Protein AF-A0A7X8Q1S4-F1 (afdb_monomer_lite)

Structure (mmCIF, N/CA/C/O backbone):
data_AF-A0A7X8Q1S4-F1
#
_entry.id   AF-A0A7X8Q1S4-F1
#
loop_
_atom_site.group_PDB
_atom_site.id
_atom_site.type_symbol
_atom_site.label_atom_id
_atom_site.label_alt_id
_atom_site.label_comp_id
_atom_site.label_asym_id
_atom_site.label_entity_id
_atom_site.label_seq_id
_atom_site.pdbx_PDB_ins_code
_atom_site.Cartn_x
_atom_site.Cartn_y
_atom_site.Cartn_z
_atom_site.occupancy
_atom_site.B_iso_or_equiv
_atom_site.auth_seq_id
_atom_site.auth_comp_id
_atom_site.auth_asym_id
_atom_site.auth_atom_id
_atom_site.pdbx_PDB_model_num
ATOM 1 N N . MET A 1 1 ? -31.955 2.922 53.433 1.00 61.03 1 MET A N 1
ATOM 2 C CA . MET A 1 1 ? -30.597 2.999 52.849 1.00 61.03 1 MET A CA 1
ATOM 3 C C . MET A 1 1 ? -30.046 4.385 53.141 1.00 61.03 1 MET A C 1
ATOM 5 O O . MET A 1 1 ? -30.740 5.353 52.851 1.00 61.03 1 MET A O 1
ATOM 9 N N . THR A 1 2 ? -28.879 4.502 53.774 1.00 83.25 2 THR A N 1
ATOM 10 C CA . THR A 1 2 ? -28.276 5.821 54.051 1.00 83.25 2 THR A CA 1
ATOM 11 C C . THR A 1 2 ? -27.731 6.430 52.754 1.00 83.25 2 THR A C 1
ATOM 13 O O . THR A 1 2 ? -27.370 5.697 51.834 1.00 83.25 2 THR A O 1
ATOM 16 N N . ILE A 1 3 ? -27.653 7.762 52.657 1.00 76.81 3 ILE A N 1
ATOM 17 C CA . ILE A 1 3 ? -27.146 8.483 51.466 1.00 76.81 3 ILE A CA 1
ATOM 18 C C . ILE A 1 3 ? -25.782 7.932 51.005 1.00 76.81 3 ILE A C 1
ATOM 20 O O . ILE A 1 3 ? -25.553 7.736 49.814 1.00 76.81 3 ILE A O 1
ATOM 24 N N . ARG A 1 4 ? -24.910 7.557 51.953 1.00 79.31 4 ARG A N 1
ATOM 25 C CA . ARG A 1 4 ? -23.602 6.937 51.673 1.00 79.31 4 ARG A CA 1
ATOM 26 C C . ARG A 1 4 ? -23.704 5.603 50.926 1.00 79.31 4 ARG A C 1
ATOM 28 O O . ARG A 1 4 ? -22.883 5.347 50.056 1.00 79.31 4 ARG A O 1
ATOM 35 N N . GLN A 1 5 ? -24.690 4.760 51.238 1.00 77.12 5 GLN A N 1
ATOM 36 C CA . GLN A 1 5 ? -24.873 3.460 50.579 1.00 77.12 5 GLN A CA 1
ATOM 37 C C . GLN A 1 5 ? -25.365 3.613 49.133 1.00 77.12 5 GLN A C 1
ATOM 39 O O . GLN A 1 5 ? -24.918 2.872 48.261 1.00 77.12 5 GLN A O 1
ATOM 44 N N . LYS A 1 6 ? -26.239 4.596 48.869 1.00 76.06 6 LYS A N 1
ATOM 45 C CA . LYS A 1 6 ? -26.671 4.934 47.503 1.00 76.06 6 LYS A CA 1
ATOM 46 C C . LYS A 1 6 ? -25.503 5.466 46.668 1.00 76.06 6 LYS A C 1
ATOM 48 O O . LYS A 1 6 ? -25.291 5.002 45.553 1.00 76.06 6 LYS A O 1
ATOM 53 N N . LEU A 1 7 ? -24.707 6.372 47.243 1.00 77.81 7 LEU A N 1
ATOM 54 C CA . LEU A 1 7 ? -23.536 6.950 46.582 1.00 77.81 7 LEU A CA 1
ATOM 55 C C . LEU A 1 7 ? -22.459 5.896 46.281 1.00 77.81 7 LEU A C 1
ATOM 57 O O . LEU A 1 7 ? -21.913 5.873 45.183 1.00 77.81 7 LEU A O 1
ATOM 61 N N . ALA A 1 8 ? -22.182 5.001 47.233 1.00 81.19 8 ALA A N 1
ATOM 62 C CA . ALA A 1 8 ? -21.222 3.917 47.043 1.00 81.19 8 ALA A CA 1
ATOM 63 C C . ALA A 1 8 ? -21.660 2.960 45.924 1.00 81.19 8 ALA A C 1
ATOM 65 O O . ALA A 1 8 ? -20.868 2.680 45.031 1.00 81.19 8 ALA A O 1
ATOM 66 N N . GLY A 1 9 ? -22.925 2.521 45.920 1.00 81.19 9 GLY A N 1
ATOM 67 C CA . GLY A 1 9 ? -23.451 1.659 44.856 1.00 81.19 9 GLY A CA 1
ATOM 68 C C . GLY A 1 9 ? -23.408 2.326 43.478 1.00 81.19 9 GLY A C 1
ATOM 69 O O . GLY A 1 9 ? -23.035 1.690 42.495 1.00 81.19 9 GLY A O 1
ATOM 70 N N . PHE A 1 10 ? -23.714 3.623 43.420 1.00 79.31 10 PHE A N 1
ATOM 71 C CA . PHE A 1 10 ? -23.633 4.410 42.195 1.00 79.31 10 PHE A CA 1
ATOM 72 C C . PHE A 1 10 ? -22.194 4.514 41.655 1.00 79.31 10 PHE A C 1
ATOM 74 O O . PHE A 1 10 ? -21.951 4.232 40.483 1.00 79.31 10 PHE A O 1
ATOM 81 N N . LEU A 1 11 ? -21.220 4.843 42.510 1.00 80.62 11 LEU A N 1
ATOM 82 C CA . LEU A 1 11 ? -19.805 4.904 42.124 1.00 80.62 11 LEU A CA 1
ATOM 83 C C . LEU A 1 11 ? -19.271 3.540 41.671 1.00 80.62 11 LEU A C 1
ATOM 85 O O . LEU A 1 11 ? -18.566 3.462 40.666 1.00 80.62 11 LEU A O 1
ATOM 89 N N . SER A 1 12 ? -19.638 2.459 42.364 1.00 83.12 12 SER A N 1
ATOM 90 C CA . SER A 1 12 ? -19.272 1.100 41.958 1.00 83.12 12 SER A CA 1
ATOM 91 C C . SER A 1 12 ? -19.826 0.741 40.577 1.00 83.12 12 SER A C 1
ATOM 93 O O . SER A 1 12 ? -19.112 0.130 39.785 1.00 83.12 12 SER A O 1
ATOM 95 N N . LEU A 1 13 ? -21.056 1.161 40.257 1.00 82.88 13 LEU A N 1
ATOM 96 C CA . LEU A 1 13 ? -21.659 0.944 38.940 1.00 82.88 13 LEU A CA 1
ATOM 97 C C . LEU A 1 13 ? -20.911 1.708 37.836 1.00 82.88 13 LEU A C 1
ATOM 99 O O . LEU A 1 13 ? -20.615 1.136 36.789 1.00 82.88 13 LEU A O 1
ATOM 103 N N . VAL A 1 14 ? -20.554 2.973 38.079 1.00 81.44 14 VAL A N 1
ATOM 104 C CA . VAL A 1 14 ? -19.782 3.790 37.126 1.00 81.44 14 VAL A CA 1
ATOM 105 C C . VAL A 1 14 ? -18.402 3.185 36.859 1.00 81.44 14 VAL A C 1
ATOM 107 O O . VAL A 1 14 ? -17.978 3.107 35.704 1.00 81.44 14 VAL A O 1
ATOM 110 N N . ILE A 1 15 ? -17.708 2.729 37.906 1.00 85.25 15 ILE A N 1
ATOM 111 C CA . ILE A 1 15 ? -16.403 2.066 37.775 1.00 85.25 15 ILE A CA 1
ATOM 112 C C . ILE A 1 15 ? -16.544 0.774 36.967 1.00 85.25 15 ILE A C 1
ATOM 114 O O . ILE A 1 15 ? -15.762 0.549 36.046 1.00 85.25 15 ILE A O 1
ATOM 118 N N . LEU A 1 16 ? -17.559 -0.045 37.263 1.00 86.00 16 L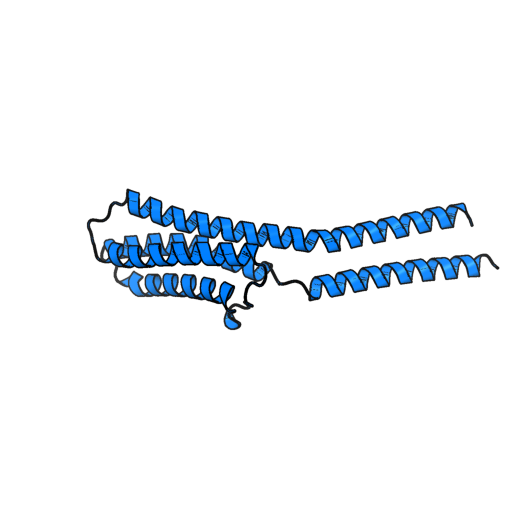EU A N 1
ATOM 119 C CA . LEU A 1 16 ? -17.801 -1.302 36.558 1.00 86.00 16 LEU A CA 1
ATOM 120 C C . LEU A 1 16 ? -18.036 -1.077 35.057 1.00 86.00 16 LEU A C 1
ATOM 122 O O . LEU A 1 16 ? -17.442 -1.773 34.239 1.00 86.00 16 LEU A O 1
ATOM 126 N N . ILE A 1 17 ? -18.847 -0.080 34.688 1.00 82.50 17 ILE A N 1
ATOM 127 C CA . ILE A 1 17 ? -19.123 0.257 33.282 1.00 82.50 17 ILE A CA 1
ATOM 128 C C . ILE A 1 17 ? -17.846 0.701 32.561 1.00 82.50 17 ILE A C 1
ATOM 130 O O . ILE A 1 17 ? -17.556 0.199 31.477 1.00 82.50 17 ILE A O 1
ATOM 134 N N . ASN A 1 18 ? -17.055 1.596 33.164 1.00 81.25 18 ASN A N 1
ATOM 135 C CA . ASN A 1 18 ? -15.788 2.033 32.569 1.00 81.25 18 ASN A CA 1
ATOM 136 C C . ASN A 1 18 ? -14.806 0.868 32.396 1.00 81.25 18 ASN A C 1
ATOM 138 O O . ASN A 1 18 ? -14.097 0.810 31.395 1.00 81.25 18 ASN A O 1
ATOM 142 N N . LEU A 1 19 ? -14.792 -0.082 33.334 1.00 87.75 19 LEU A N 1
ATOM 143 C CA . LEU A 1 19 ? -13.939 -1.264 33.262 1.00 87.75 19 LEU A CA 1
ATOM 144 C C . LEU A 1 19 ? -14.375 -2.196 32.121 1.00 87.75 19 LEU A C 1
ATOM 146 O O . LEU A 1 19 ? -13.531 -2.640 31.349 1.00 87.75 19 LEU A O 1
ATOM 150 N N . VAL A 1 20 ? -15.680 -2.426 31.945 1.00 86.06 20 VAL A N 1
ATOM 151 C CA . VAL A 1 20 ? -16.220 -3.223 30.826 1.00 86.06 20 VAL A CA 1
ATOM 152 C C . VAL A 1 20 ? -15.919 -2.573 29.473 1.00 86.06 20 VAL A C 1
ATOM 154 O O . VAL A 1 20 ? -15.459 -3.258 28.556 1.00 86.06 20 VAL A O 1
ATOM 157 N N . VAL A 1 21 ? -16.131 -1.259 29.341 1.00 82.75 21 VAL A N 1
ATOM 158 C CA . VAL A 1 21 ? -15.808 -0.515 28.110 1.00 82.75 21 VAL A CA 1
ATOM 159 C C . VAL A 1 21 ? -14.304 -0.567 27.839 1.00 82.75 21 VAL A C 1
ATOM 161 O O . VAL A 1 21 ? -13.899 -0.902 26.730 1.00 82.75 21 VAL A O 1
ATOM 164 N N . GLY A 1 22 ? -13.475 -0.320 28.857 1.00 82.31 22 GLY A N 1
ATOM 165 C CA . GLY A 1 22 ? -12.018 -0.361 28.743 1.00 82.31 22 GLY A CA 1
ATOM 166 C C . GLY A 1 22 ? -11.495 -1.732 28.314 1.00 82.31 22 GLY A C 1
ATOM 167 O O . GLY A 1 22 ? -10.673 -1.809 27.406 1.00 82.31 22 GLY A O 1
ATOM 168 N N . VAL A 1 23 ? -12.016 -2.817 28.899 1.00 85.75 23 VAL A N 1
ATOM 169 C CA . VAL A 1 23 ? -11.672 -4.189 28.491 1.00 85.75 23 VAL A CA 1
ATOM 170 C C . VAL A 1 23 ? -12.107 -4.456 27.052 1.00 85.75 23 VAL A C 1
ATOM 172 O O . VAL A 1 23 ? -11.318 -4.999 26.289 1.00 85.75 23 VAL A O 1
ATOM 175 N N . SER A 1 24 ? -13.311 -4.036 26.656 1.00 78.81 24 SER A N 1
ATOM 176 C CA . SER A 1 24 ? -13.824 -4.237 25.290 1.00 78.81 24 SER A CA 1
ATOM 177 C C . SER A 1 24 ? -12.993 -3.493 24.239 1.00 78.81 24 SER A C 1
ATOM 179 O O . SER A 1 24 ? -12.715 -4.024 23.169 1.00 78.81 24 SER A O 1
ATOM 181 N N . VAL A 1 25 ? -12.558 -2.268 24.545 1.00 79.00 25 VAL A N 1
ATOM 182 C CA . VAL A 1 25 ? -11.666 -1.487 23.674 1.00 79.00 25 VAL A CA 1
ATOM 183 C C . VAL A 1 25 ? -10.271 -2.108 23.632 1.00 79.00 25 VAL A C 1
ATOM 185 O O . VAL A 1 25 ? -9.694 -2.236 22.556 1.00 79.00 25 VAL A O 1
ATOM 188 N N . TYR A 1 26 ? -9.738 -2.539 24.778 1.00 81.31 26 TYR A N 1
ATOM 189 C CA . TYR A 1 26 ? -8.432 -3.191 24.854 1.00 81.31 26 TYR A CA 1
ATOM 190 C C . TYR A 1 26 ? -8.395 -4.488 24.042 1.00 81.31 26 TYR A C 1
ATOM 192 O O . TYR A 1 26 ? -7.460 -4.701 23.273 1.00 81.31 26 TYR A O 1
ATOM 200 N N . THR A 1 27 ? -9.404 -5.351 24.171 1.00 74.81 27 THR A N 1
ATOM 201 C CA . THR A 1 27 ? -9.473 -6.585 23.380 1.00 74.81 27 THR A CA 1
ATOM 202 C C . THR A 1 27 ? -9.642 -6.280 21.898 1.00 74.81 27 THR A C 1
ATOM 204 O O . THR A 1 27 ? -8.992 -6.923 21.081 1.00 74.81 27 THR A O 1
ATOM 207 N N . TYR A 1 28 ? -10.431 -5.266 21.538 1.00 74.44 28 TYR A N 1
ATOM 208 C CA . TYR A 1 28 ? -10.606 -4.858 20.146 1.00 74.44 28 TYR A CA 1
ATOM 209 C C . TYR A 1 28 ? -9.303 -4.350 19.512 1.00 74.44 28 TYR A C 1
ATOM 211 O O . TYR A 1 28 ? -8.935 -4.793 18.431 1.00 74.44 28 TYR A O 1
ATOM 219 N N . ILE A 1 29 ? -8.563 -3.469 20.191 1.00 70.88 29 ILE A N 1
ATOM 220 C CA . ILE A 1 29 ? -7.283 -2.949 19.680 1.00 70.88 29 ILE A CA 1
ATOM 221 C C . ILE A 1 29 ? -6.255 -4.077 19.526 1.00 70.88 29 ILE A C 1
ATOM 223 O O . ILE A 1 29 ? -5.555 -4.126 18.523 1.00 70.88 29 ILE A O 1
ATOM 227 N N . ASN A 1 30 ? -6.185 -5.010 20.481 1.00 70.31 30 ASN A N 1
ATOM 228 C CA . ASN A 1 30 ? -5.212 -6.109 20.436 1.00 70.31 30 ASN A CA 1
ATOM 229 C C . ASN A 1 30 ? -5.585 -7.252 19.478 1.00 70.31 30 ASN A C 1
ATOM 231 O O . ASN A 1 30 ? -4.773 -8.151 19.270 1.00 70.31 30 ASN A O 1
ATOM 235 N N . THR A 1 31 ? -6.800 -7.259 18.929 1.00 65.88 31 THR A N 1
ATOM 236 C CA . THR A 1 31 ? -7.251 -8.277 17.964 1.00 65.88 31 THR A CA 1
ATOM 237 C C . THR A 1 31 ? -7.278 -7.769 16.526 1.00 65.88 31 THR A C 1
ATOM 239 O O . THR A 1 31 ? -7.440 -8.574 15.613 1.00 65.88 31 THR A O 1
ATOM 242 N N . GLN A 1 32 ? -7.091 -6.466 16.307 1.00 66.94 32 GLN A N 1
ATOM 243 C CA . GLN A 1 32 ? -7.019 -5.882 14.972 1.00 66.94 32 GLN A CA 1
ATOM 244 C C . GLN A 1 32 ? -5.652 -6.111 14.324 1.00 66.94 32 GLN A C 1
ATOM 246 O O . GLN A 1 32 ? -4.616 -6.121 14.991 1.00 66.94 32 GLN A O 1
ATOM 251 N N . GLU A 1 33 ? -5.655 -6.268 13.000 1.00 67.69 33 GLU A N 1
ATOM 252 C CA . GLU A 1 33 ? -4.428 -6.234 12.209 1.00 67.69 33 GLU A CA 1
ATOM 253 C C . GLU A 1 33 ? -3.767 -4.858 12.340 1.00 67.69 33 GLU A C 1
ATOM 255 O O . GLU A 1 33 ? -4.440 -3.824 12.298 1.00 67.69 33 GLU A O 1
ATOM 260 N N . ASP A 1 34 ? -2.440 -4.833 12.483 1.00 76.00 34 ASP A N 1
ATOM 261 C CA . ASP A 1 34 ? -1.674 -3.589 12.437 1.00 76.00 34 ASP A CA 1
ATOM 262 C C . ASP A 1 34 ? -1.650 -3.048 11.002 1.00 76.00 34 ASP A C 1
ATOM 264 O O . ASP A 1 34 ? -0.682 -3.224 10.259 1.00 76.00 34 ASP A O 1
ATOM 268 N N . TYR A 1 35 ? -2.733 -2.372 10.611 1.00 88.75 35 TYR A N 1
ATOM 269 C CA . TYR A 1 35 ? -2.856 -1.709 9.316 1.00 88.75 35 TYR A CA 1
ATOM 270 C C . TYR A 1 35 ? -1.743 -0.691 9.063 1.00 88.75 35 TYR A C 1
ATOM 272 O O . TYR A 1 35 ? -1.481 -0.390 7.903 1.00 88.75 35 TYR A O 1
ATOM 280 N N . GLY A 1 36 ? -1.060 -0.181 10.095 1.00 91.88 36 GLY A N 1
ATOM 281 C CA . GLY A 1 36 ? 0.047 0.760 9.924 1.00 91.88 36 GLY A CA 1
ATOM 282 C C . GLY A 1 36 ? 1.168 0.170 9.069 1.00 91.88 36 GLY A C 1
ATOM 283 O O . GLY A 1 36 ? 1.647 0.818 8.134 1.00 91.88 36 GLY A O 1
ATOM 284 N N . THR A 1 37 ? 1.523 -1.091 9.329 1.00 94.31 37 THR A N 1
ATOM 285 C CA . THR A 1 37 ? 2.507 -1.827 8.525 1.00 94.31 37 THR A CA 1
ATOM 286 C C . THR A 1 37 ? 2.019 -1.997 7.084 1.00 94.31 37 THR A C 1
ATOM 288 O O . THR A 1 37 ? 2.733 -1.629 6.152 1.00 94.31 37 THR A O 1
ATOM 291 N N . TYR A 1 38 ? 0.782 -2.455 6.876 1.00 95.31 38 TYR A N 1
ATOM 292 C CA . TYR A 1 38 ? 0.228 -2.663 5.531 1.00 95.31 38 TYR A CA 1
ATOM 293 C C . TYR A 1 38 ? 0.127 -1.368 4.715 1.00 95.31 38 TYR A C 1
ATOM 295 O O . TYR A 1 38 ? 0.559 -1.348 3.566 1.00 95.31 38 TYR A O 1
ATOM 303 N N . ILE A 1 39 ? -0.360 -0.273 5.311 1.00 96.62 39 ILE A N 1
ATOM 304 C CA . ILE A 1 39 ? -0.455 1.051 4.673 1.00 96.62 39 ILE A CA 1
ATOM 305 C C . ILE A 1 39 ? 0.932 1.540 4.251 1.00 96.62 39 ILE A C 1
ATOM 307 O O . ILE A 1 39 ? 1.109 2.002 3.126 1.00 96.62 39 ILE A O 1
ATOM 311 N N . ASN A 1 40 ? 1.938 1.412 5.121 1.00 97.19 40 ASN A N 1
ATOM 312 C CA . ASN A 1 40 ? 3.302 1.828 4.798 1.00 97.19 40 ASN A CA 1
ATOM 313 C C . ASN A 1 40 ? 3.890 1.000 3.642 1.00 97.19 40 ASN A C 1
ATOM 315 O O . ASN A 1 40 ? 4.464 1.547 2.699 1.00 97.19 40 ASN A O 1
ATOM 319 N N . LEU A 1 41 ? 3.722 -0.324 3.686 1.00 97.81 41 LEU A N 1
ATOM 320 C CA . LEU A 1 41 ? 4.237 -1.233 2.661 1.00 97.81 41 LEU A CA 1
ATOM 321 C C . LEU A 1 41 ? 3.512 -1.072 1.316 1.00 97.81 41 LEU A C 1
ATOM 323 O O . LEU A 1 41 ? 4.172 -1.117 0.276 1.00 97.81 41 LEU A O 1
ATOM 327 N N . ALA A 1 42 ? 2.199 -0.826 1.328 1.00 97.06 42 ALA A N 1
ATOM 328 C CA . ALA A 1 42 ? 1.404 -0.511 0.142 1.00 97.06 42 ALA A CA 1
ATOM 329 C C . ALA A 1 42 ? 1.805 0.857 -0.428 1.00 97.06 42 ALA A C 1
ATOM 331 O O . ALA A 1 42 ? 2.132 0.976 -1.608 1.00 97.06 42 ALA A O 1
ATOM 332 N N . GLY A 1 43 ? 1.933 1.867 0.437 1.00 97.38 43 GLY A N 1
ATOM 333 C CA . GLY A 1 43 ? 2.402 3.198 0.067 1.00 97.38 43 GLY A CA 1
ATOM 334 C C . GLY A 1 43 ? 3.793 3.177 -0.567 1.00 97.38 43 GLY A C 1
ATOM 335 O O . GLY A 1 43 ? 4.039 3.904 -1.533 1.00 97.38 43 GLY A O 1
ATOM 336 N N . ARG A 1 44 ? 4.681 2.299 -0.085 1.00 98.19 44 ARG A N 1
ATOM 337 C CA . ARG A 1 44 ? 6.011 2.065 -0.661 1.00 98.19 44 ARG A CA 1
ATOM 338 C C . ARG A 1 44 ? 5.944 1.518 -2.087 1.00 98.19 44 ARG A C 1
ATOM 340 O O . ARG A 1 44 ? 6.816 1.874 -2.877 1.00 98.19 44 ARG A O 1
ATOM 347 N N . GLN A 1 45 ? 4.928 0.731 -2.450 1.00 98.50 45 GLN A N 1
ATOM 348 C CA . GLN A 1 45 ? 4.783 0.204 -3.816 1.00 98.50 45 GLN A CA 1
ATOM 349 C C . GLN A 1 45 ? 4.687 1.334 -4.847 1.00 98.50 45 GLN A C 1
ATOM 351 O O . GLN A 1 45 ? 5.370 1.285 -5.868 1.00 98.50 45 GLN A O 1
ATOM 356 N N . ARG A 1 46 ? 3.982 2.433 -4.535 1.00 97.50 46 ARG A N 1
ATOM 357 C CA . ARG A 1 46 ? 3.958 3.631 -5.398 1.00 97.50 46 ARG A CA 1
ATOM 358 C C . ARG A 1 46 ? 5.360 4.164 -5.673 1.00 97.50 46 ARG A C 1
ATOM 360 O O . ARG A 1 46 ? 5.726 4.385 -6.824 1.00 97.50 46 ARG A O 1
ATOM 367 N N . ALA A 1 47 ? 6.159 4.348 -4.623 1.00 98.00 47 ALA A N 1
ATOM 368 C CA . ALA A 1 47 ? 7.520 4.859 -4.755 1.00 98.00 47 ALA A CA 1
ATOM 369 C C . ALA A 1 47 ? 8.424 3.882 -5.525 1.00 98.00 47 ALA A C 1
ATOM 371 O O . ALA A 1 47 ? 9.205 4.310 -6.375 1.00 98.00 47 ALA A O 1
ATOM 372 N N . LEU A 1 48 ? 8.292 2.578 -5.265 1.00 98.56 48 LEU A N 1
ATOM 373 C CA . LEU A 1 48 ? 9.023 1.534 -5.982 1.00 98.56 48 LEU A CA 1
ATOM 374 C C . LEU A 1 48 ? 8.644 1.505 -7.470 1.00 98.56 48 LEU A C 1
ATOM 376 O O . LEU A 1 48 ? 9.546 1.423 -8.295 1.00 98.56 48 LEU A O 1
ATOM 380 N N . SER A 1 49 ? 7.366 1.669 -7.833 1.00 97.94 49 SER A N 1
ATOM 381 C CA . SER A 1 49 ? 6.923 1.720 -9.239 1.00 97.94 49 SER A CA 1
ATOM 382 C C . SER A 1 49 ? 7.641 2.811 -10.039 1.00 97.94 49 SER A C 1
ATOM 384 O O . SER A 1 49 ? 8.204 2.553 -11.104 1.00 97.94 49 SER A O 1
ATOM 386 N N . GLN A 1 50 ? 7.720 4.015 -9.466 1.00 98.25 50 GLN A N 1
ATOM 387 C CA . GLN A 1 50 ? 8.383 5.160 -10.086 1.00 98.25 50 GLN A CA 1
ATOM 388 C C . GLN A 1 50 ? 9.902 5.000 -10.093 1.00 98.25 50 GLN A C 1
ATOM 390 O O . GLN A 1 50 ? 10.570 5.381 -11.055 1.00 98.25 50 GLN A O 1
ATOM 395 N N . ARG A 1 51 ? 10.461 4.400 -9.036 1.00 98.38 51 ARG A N 1
ATOM 396 C CA . ARG A 1 51 ? 11.883 4.066 -8.981 1.00 98.38 51 ARG A CA 1
ATOM 397 C C . ARG A 1 51 ? 12.260 3.072 -10.082 1.00 98.38 51 ARG A C 1
ATOM 399 O O . ARG A 1 51 ? 13.216 3.351 -10.797 1.00 98.38 51 ARG A O 1
ATOM 406 N N . MET A 1 52 ? 11.484 2.005 -10.286 1.00 97.62 52 MET A N 1
ATOM 407 C CA . MET A 1 52 ? 11.700 1.044 -11.378 1.00 97.62 52 MET A CA 1
ATOM 408 C C . MET A 1 52 ? 11.624 1.718 -12.744 1.00 97.62 52 MET A C 1
ATOM 410 O O . MET A 1 52 ? 12.480 1.475 -13.589 1.00 97.62 52 MET A O 1
ATOM 414 N N . ALA A 1 53 ? 10.642 2.602 -12.951 1.00 96.50 53 ALA A N 1
ATOM 415 C CA . ALA A 1 53 ? 10.511 3.344 -14.200 1.00 96.50 53 ALA A CA 1
ATOM 416 C C . ALA A 1 53 ? 11.757 4.204 -14.483 1.00 96.50 53 ALA A C 1
ATOM 418 O O . ALA A 1 53 ? 12.314 4.172 -15.580 1.00 96.50 53 ALA A O 1
ATOM 419 N N . LYS A 1 54 ? 12.247 4.929 -13.470 1.00 96.69 54 LYS A N 1
ATOM 420 C CA . LYS A 1 54 ? 13.482 5.716 -13.567 1.00 96.69 54 LYS A CA 1
ATOM 421 C C . LYS A 1 54 ? 14.698 4.832 -13.856 1.00 96.69 54 LYS A C 1
ATOM 423 O O . LYS A 1 54 ? 15.478 5.148 -14.748 1.00 96.69 54 LYS A O 1
ATOM 428 N N . GLU A 1 55 ? 14.874 3.753 -13.102 1.00 96.94 55 GLU A N 1
ATOM 429 C CA . GLU A 1 55 ? 16.014 2.841 -13.235 1.00 96.94 55 GLU A CA 1
ATOM 430 C C . GLU A 1 55 ? 16.033 2.164 -14.615 1.00 96.94 55 GLU A C 1
ATOM 432 O O . GLU A 1 55 ? 17.081 2.117 -15.257 1.00 96.94 55 GLU A O 1
ATOM 437 N N . ALA A 1 56 ? 14.872 1.756 -15.134 1.00 95.31 56 ALA A N 1
ATOM 438 C CA . ALA A 1 56 ? 14.744 1.228 -16.490 1.00 95.31 56 ALA A CA 1
ATOM 439 C C . ALA A 1 56 ? 15.162 2.250 -17.559 1.00 95.31 56 ALA A C 1
ATOM 441 O O . ALA A 1 56 ? 15.870 1.902 -18.504 1.00 95.31 56 ALA A O 1
ATOM 442 N N . LEU A 1 57 ? 14.774 3.522 -17.410 1.00 93.44 57 LEU A N 1
ATOM 443 C CA . LEU A 1 57 ? 15.192 4.585 -18.329 1.00 93.44 57 LEU A CA 1
ATOM 444 C C . LEU A 1 57 ? 16.708 4.828 -18.298 1.00 93.44 57 LEU A C 1
ATOM 446 O O . LEU A 1 57 ? 17.298 5.025 -19.359 1.00 93.44 57 LEU A O 1
ATOM 450 N N . LEU A 1 58 ? 17.345 4.780 -17.124 1.00 93.75 58 LEU A N 1
ATOM 451 C CA . LEU A 1 58 ? 18.804 4.921 -17.000 1.00 93.75 58 LEU A CA 1
ATOM 452 C C . LEU A 1 58 ? 19.543 3.756 -17.671 1.00 93.75 58 LEU A C 1
ATOM 454 O O . LEU A 1 58 ? 20.505 3.967 -18.414 1.00 93.75 58 LEU A O 1
ATOM 458 N N . LEU A 1 59 ? 19.039 2.532 -17.510 1.00 93.31 59 LEU A N 1
ATOM 459 C CA . LEU A 1 59 ? 19.613 1.356 -18.167 1.00 93.31 59 LEU A CA 1
ATOM 460 C C . LEU A 1 59 ? 19.547 1.456 -19.695 1.00 93.31 59 LEU A C 1
ATOM 462 O O . LEU A 1 59 ? 20.497 1.079 -20.380 1.00 93.31 59 LEU A O 1
ATOM 466 N N . ARG A 1 60 ? 18.490 2.068 -20.244 1.00 89.25 60 ARG A N 1
ATOM 467 C CA . ARG A 1 60 ? 18.403 2.362 -21.687 1.00 89.25 60 ARG A CA 1
ATOM 468 C C . ARG A 1 60 ? 19.457 3.361 -22.167 1.00 89.25 60 ARG A C 1
ATOM 470 O O . ARG A 1 60 ? 19.817 3.344 -23.341 1.00 89.25 60 ARG A O 1
ATOM 477 N N . THR A 1 61 ? 19.983 4.209 -21.283 1.00 86.38 61 THR A N 1
ATOM 478 C CA . THR A 1 61 ? 21.096 5.127 -21.588 1.00 86.38 61 THR A CA 1
ATOM 479 C C . THR A 1 61 ? 22.481 4.495 -21.406 1.00 86.38 61 THR A C 1
ATOM 481 O O . THR A 1 61 ? 23.480 5.206 -21.404 1.00 86.38 61 THR A O 1
ATOM 484 N N . SER A 1 62 ? 22.559 3.158 -21.326 1.00 80.75 62 SER A N 1
ATOM 485 C CA . SER A 1 62 ? 23.792 2.378 -21.104 1.00 80.75 62 SER A CA 1
ATOM 486 C C . SER A 1 62 ? 24.426 2.559 -19.717 1.00 80.75 62 SER A C 1
ATOM 488 O O . SER A 1 62 ? 25.605 2.260 -19.526 1.00 80.75 62 SER A O 1
ATOM 490 N N . GLU A 1 63 ? 23.654 3.014 -18.726 1.00 86.06 63 GLU A N 1
ATOM 491 C CA . GLU A 1 63 ? 24.107 3.151 -17.338 1.00 86.06 63 GLU A CA 1
ATOM 492 C C . GLU A 1 63 ? 23.933 1.829 -16.568 1.00 86.06 63 GLU A C 1
ATOM 494 O O . GLU A 1 63 ? 23.088 1.684 -15.685 1.00 86.06 63 GLU A O 1
ATOM 499 N N . GLU A 1 64 ? 24.737 0.825 -16.927 1.00 91.38 64 GLU A N 1
ATOM 500 C CA . GLU A 1 64 ? 24.601 -0.548 -16.408 1.00 91.38 64 GLU A CA 1
ATOM 501 C C . GLU A 1 64 ? 24.873 -0.664 -14.894 1.00 91.38 64 GLU A C 1
ATOM 503 O O . GLU A 1 64 ? 24.441 -1.620 -14.254 1.00 91.38 64 GLU A O 1
ATOM 508 N N . SER A 1 65 ? 25.506 0.342 -14.277 1.00 93.44 65 SER A N 1
ATOM 509 C CA . SER A 1 65 ? 25.677 0.432 -12.817 1.00 93.44 65 SER A CA 1
ATOM 510 C C . SER A 1 65 ? 24.351 0.425 -12.045 1.00 93.44 65 SER A C 1
ATOM 512 O O . SER A 1 65 ? 24.339 0.107 -10.858 1.00 93.44 65 SER A O 1
ATOM 514 N N . VAL A 1 66 ? 23.231 0.752 -12.700 1.00 95.19 66 VAL A N 1
ATOM 515 C CA . VAL A 1 66 ? 21.891 0.777 -12.094 1.00 95.19 66 VAL A CA 1
ATOM 516 C C . VAL A 1 66 ? 21.211 -0.604 -12.117 1.00 95.19 66 VAL A C 1
ATOM 518 O O . VAL A 1 66 ? 20.185 -0.784 -11.461 1.00 95.19 66 VAL A O 1
ATOM 521 N N . ARG A 1 67 ? 21.781 -1.608 -12.803 1.00 95.31 67 ARG A N 1
ATOM 522 C CA . ARG A 1 67 ? 21.157 -2.928 -13.031 1.00 95.31 67 ARG A CA 1
ATOM 523 C C . ARG A 1 67 ? 20.767 -3.624 -11.738 1.00 95.31 67 ARG A C 1
ATOM 525 O O . ARG A 1 67 ? 19.622 -4.028 -11.575 1.00 95.31 67 ARG A O 1
ATOM 532 N N . GLU A 1 68 ? 21.711 -3.711 -10.809 1.00 96.75 68 GLU A N 1
ATOM 533 C CA . GLU A 1 68 ? 21.487 -4.350 -9.515 1.00 96.75 68 GLU A CA 1
ATOM 534 C C . GLU A 1 68 ? 20.378 -3.635 -8.729 1.00 96.75 68 GLU A C 1
ATOM 536 O O . GLU A 1 68 ? 19.519 -4.279 -8.131 1.00 96.75 68 GLU A O 1
ATOM 541 N N . SER A 1 69 ? 20.349 -2.298 -8.767 1.00 97.00 69 SER A N 1
ATOM 542 C CA . SER A 1 69 ? 19.290 -1.514 -8.120 1.00 97.00 69 SER A CA 1
ATOM 543 C C . SER A 1 69 ? 17.926 -1.801 -8.747 1.00 97.00 69 SER A C 1
ATOM 545 O O . SER A 1 69 ? 16.968 -2.027 -8.016 1.00 97.00 69 SER A O 1
ATOM 547 N N . PHE A 1 70 ? 17.845 -1.856 -10.077 1.00 97.75 70 PHE A N 1
ATOM 548 C CA . PHE A 1 70 ? 16.622 -2.184 -10.808 1.00 97.75 70 PHE A CA 1
ATOM 549 C C . PHE A 1 70 ? 16.073 -3.564 -10.436 1.00 97.75 70 PHE A C 1
ATOM 551 O O . PHE A 1 70 ? 14.904 -3.682 -10.064 1.00 97.75 70 PHE A O 1
ATOM 558 N N . ASP A 1 71 ? 16.920 -4.593 -10.470 1.00 97.50 71 ASP A N 1
ATOM 559 C CA . ASP A 1 71 ? 16.513 -5.961 -10.143 1.00 97.50 71 ASP A CA 1
ATOM 560 C C . ASP A 1 71 ? 16.086 -6.079 -8.670 1.00 97.50 71 ASP A C 1
ATOM 562 O O . ASP A 1 71 ? 15.057 -6.687 -8.368 1.00 97.50 71 ASP A O 1
ATOM 566 N N . ASN A 1 72 ? 16.795 -5.408 -7.756 1.00 98.19 72 ASN A N 1
ATOM 567 C CA . ASN A 1 72 ? 16.422 -5.347 -6.342 1.00 98.19 72 ASN A CA 1
ATOM 568 C C . ASN A 1 72 ? 15.090 -4.615 -6.113 1.00 98.19 72 ASN A C 1
ATOM 570 O O . ASN A 1 72 ? 14.280 -5.065 -5.300 1.00 98.19 72 ASN A O 1
ATOM 574 N N . THR A 1 73 ? 14.834 -3.506 -6.814 1.00 98.44 73 THR A N 1
ATOM 575 C CA . THR A 1 73 ? 13.566 -2.767 -6.707 1.00 98.44 73 THR A CA 1
ATOM 576 C C . THR A 1 73 ? 12.395 -3.639 -7.176 1.00 98.44 73 THR A C 1
ATOM 578 O O . THR A 1 73 ? 11.387 -3.721 -6.470 1.00 98.44 73 THR A O 1
ATOM 581 N N . ARG A 1 74 ? 12.543 -4.342 -8.310 1.00 98.25 74 ARG A N 1
ATOM 582 C CA . ARG A 1 74 ? 11.541 -5.292 -8.833 1.00 98.25 74 ARG A CA 1
ATOM 583 C C . ARG A 1 74 ? 11.286 -6.443 -7.863 1.00 98.25 74 ARG A C 1
ATOM 585 O O . ARG A 1 74 ? 10.136 -6.744 -7.549 1.00 98.25 74 ARG A O 1
ATOM 592 N N . ALA A 1 75 ? 12.352 -7.052 -7.345 1.00 98.38 75 ALA A N 1
ATOM 593 C CA . ALA A 1 75 ? 12.255 -8.154 -6.395 1.00 98.38 75 ALA A CA 1
ATOM 594 C C . ALA A 1 75 ? 11.570 -7.725 -5.088 1.00 98.38 75 ALA A C 1
ATOM 596 O O . ALA A 1 75 ? 10.726 -8.450 -4.569 1.00 98.38 75 ALA A O 1
ATOM 597 N N . LEU A 1 76 ? 11.880 -6.531 -4.571 1.00 98.62 76 LEU A N 1
ATOM 598 C CA . LEU A 1 76 ? 11.241 -6.004 -3.364 1.00 98.62 76 LEU A CA 1
ATOM 599 C C . LEU A 1 76 ? 9.750 -5.709 -3.579 1.00 98.62 76 LEU A C 1
ATOM 601 O O . LEU A 1 76 ? 8.948 -5.961 -2.676 1.00 98.62 76 LEU A O 1
ATOM 605 N N . PHE A 1 77 ? 9.380 -5.188 -4.753 1.00 98.69 77 PHE A N 1
ATOM 606 C CA . PHE A 1 77 ? 7.982 -4.971 -5.124 1.00 98.69 77 PHE A CA 1
ATOM 607 C C . PHE A 1 77 ? 7.217 -6.305 -5.123 1.00 98.69 77 PHE A C 1
ATOM 609 O O . PHE A 1 77 ? 6.280 -6.478 -4.341 1.00 98.69 77 PHE A O 1
ATOM 616 N N . GLN A 1 78 ? 7.707 -7.291 -5.888 1.00 98.62 78 GLN A N 1
ATOM 617 C CA . GLN A 1 78 ? 7.140 -8.646 -5.959 1.00 98.62 78 GLN A CA 1
ATOM 618 C C . GLN A 1 78 ? 7.015 -9.294 -4.576 1.00 98.62 78 GLN A C 1
ATOM 620 O O . GLN A 1 78 ? 5.937 -9.744 -4.195 1.00 98.62 78 GLN A O 1
ATOM 625 N N . ARG A 1 79 ? 8.100 -9.295 -3.794 1.00 98.56 79 ARG A N 1
ATOM 626 C CA . ARG A 1 79 ? 8.130 -9.891 -2.453 1.00 98.56 79 ARG A CA 1
ATOM 627 C C . ARG A 1 79 ? 7.087 -9.261 -1.530 1.00 98.56 79 ARG A C 1
ATOM 629 O O . ARG A 1 79 ? 6.497 -9.949 -0.705 1.00 98.56 79 ARG A O 1
ATOM 636 N N . THR A 1 80 ? 6.857 -7.951 -1.642 1.00 98.50 80 THR A N 1
ATOM 637 C CA . THR A 1 80 ? 5.833 -7.283 -0.825 1.00 98.50 80 THR A CA 1
ATOM 638 C C . THR A 1 80 ? 4.423 -7.732 -1.225 1.00 98.50 80 THR A C 1
ATOM 640 O O . THR A 1 80 ? 3.616 -8.010 -0.341 1.00 98.50 80 THR A O 1
ATOM 643 N N . LEU A 1 81 ? 4.133 -7.852 -2.526 1.00 98.56 81 LEU A N 1
ATOM 644 C CA . LEU A 1 81 ? 2.840 -8.355 -3.008 1.00 98.56 81 LEU A CA 1
ATOM 645 C C . LEU A 1 81 ? 2.580 -9.798 -2.566 1.00 98.56 81 LEU A C 1
ATOM 647 O O . LEU A 1 81 ? 1.514 -10.102 -2.031 1.00 98.56 81 LEU A O 1
ATOM 651 N N . GLU A 1 82 ? 3.573 -10.674 -2.710 1.00 98.38 82 GLU A N 1
ATOM 652 C CA . GLU A 1 82 ? 3.495 -12.050 -2.209 1.00 98.38 82 GLU A CA 1
ATOM 653 C C . GLU A 1 82 ? 3.300 -12.082 -0.693 1.00 98.38 82 GLU A C 1
ATOM 655 O O . GLU A 1 82 ? 2.473 -12.843 -0.191 1.00 98.38 82 GLU A O 1
ATOM 660 N N . GLY A 1 83 ? 3.999 -11.207 0.035 1.00 98.06 83 GLY A N 1
ATOM 661 C CA . GLY A 1 83 ? 3.846 -11.049 1.475 1.00 98.06 83 GLY A CA 1
ATOM 662 C C . GLY A 1 83 ? 2.425 -10.654 1.882 1.00 98.06 83 GLY A C 1
ATOM 663 O O . GLY A 1 83 ? 1.919 -11.163 2.878 1.00 98.06 83 GLY A O 1
ATOM 664 N N . PHE A 1 84 ? 1.735 -9.814 1.106 1.00 97.81 84 PHE A N 1
ATOM 665 C CA . PHE 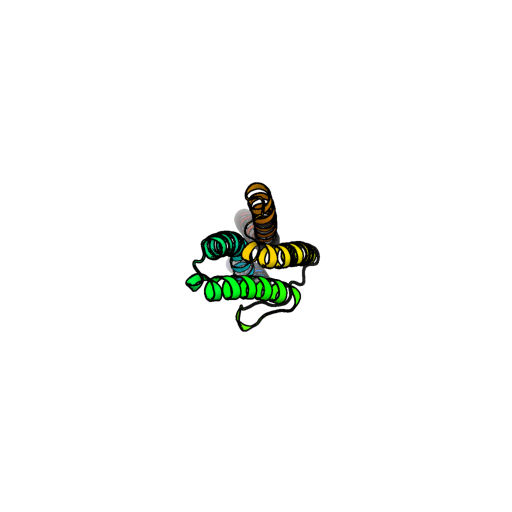A 1 84 ? 0.321 -9.521 1.352 1.00 97.81 84 PHE A CA 1
ATOM 666 C C . PHE A 1 84 ? -0.577 -10.747 1.126 1.00 97.81 84 PHE A C 1
ATOM 668 O O . PHE A 1 84 ? -1.529 -10.956 1.874 1.00 97.81 84 PHE A O 1
ATOM 675 N N . LEU A 1 85 ? -0.294 -11.585 0.124 1.00 97.56 85 LEU A N 1
ATOM 676 C CA . LEU A 1 85 ? -1.137 -12.744 -0.204 1.00 97.56 85 LEU A CA 1
ATOM 677 C C . LEU A 1 85 ? -0.876 -13.970 0.675 1.00 97.56 85 LEU A C 1
ATOM 679 O O . LEU A 1 85 ? -1.801 -14.753 0.913 1.00 97.56 85 LEU A O 1
ATOM 683 N N . HIS A 1 86 ? 0.363 -14.153 1.124 1.00 97.44 86 HIS A N 1
ATOM 684 C CA . HIS A 1 86 ? 0.845 -15.387 1.748 1.00 97.44 86 HIS A CA 1
ATOM 685 C C . HIS A 1 86 ? 1.523 -15.172 3.107 1.00 97.44 86 HIS A C 1
ATOM 687 O O . HIS A 1 86 ? 1.809 -16.146 3.802 1.00 97.44 86 HIS A O 1
ATOM 693 N N . GLY A 1 87 ? 1.712 -13.920 3.524 1.00 96.06 87 GLY A N 1
ATOM 694 C CA . GLY A 1 87 ? 2.473 -13.553 4.713 1.00 96.06 87 GLY A CA 1
ATOM 695 C C . GLY A 1 87 ? 3.974 -13.444 4.435 1.00 96.06 87 GLY A C 1
ATOM 696 O O . GLY A 1 87 ? 4.530 -14.145 3.595 1.00 96.06 87 GLY A O 1
ATOM 697 N N . ASP A 1 88 ? 4.639 -12.564 5.177 1.00 97.12 88 ASP A N 1
ATOM 698 C CA . ASP A 1 88 ? 6.094 -12.394 5.186 1.00 97.12 88 ASP A CA 1
ATOM 699 C C . ASP A 1 88 ? 6.517 -11.900 6.582 1.00 97.12 88 ASP A C 1
ATOM 701 O O . ASP A 1 88 ? 6.452 -10.697 6.862 1.00 97.12 88 ASP A O 1
ATOM 705 N N . PRO A 1 89 ? 6.938 -12.809 7.484 1.00 94.19 89 PRO A N 1
ATOM 706 C CA . PRO A 1 89 ? 7.301 -12.453 8.852 1.00 94.19 89 PRO A CA 1
ATOM 707 C C . PRO A 1 89 ? 8.442 -11.437 8.959 1.00 94.19 89 PRO A C 1
ATOM 709 O O . PRO A 1 89 ? 8.458 -10.657 9.908 1.00 94.19 89 PRO A O 1
ATOM 712 N N . GLU A 1 90 ? 9.379 -11.405 8.005 1.00 96.19 90 GLU A N 1
ATOM 713 C CA . GLU A 1 90 ? 10.480 -10.431 8.027 1.00 96.19 90 GLU A CA 1
ATOM 714 C C . GLU A 1 90 ? 9.986 -9.011 7.724 1.00 96.19 90 GLU A C 1
ATOM 716 O O . GLU A 1 90 ? 10.554 -8.038 8.216 1.00 96.19 90 GLU A O 1
ATOM 721 N N . GLN A 1 91 ? 8.909 -8.888 6.943 1.00 94.06 91 GLN A N 1
ATOM 722 C CA . GLN A 1 91 ? 8.220 -7.620 6.692 1.00 94.06 91 GLN A CA 1
ATOM 723 C C . GLN A 1 91 ? 7.096 -7.336 7.702 1.00 94.06 91 GLN A C 1
ATOM 725 O O . GLN A 1 91 ? 6.409 -6.325 7.577 1.00 94.06 91 GLN A O 1
ATOM 730 N N . GLY A 1 92 ? 6.895 -8.209 8.697 1.00 93.06 92 GLY A N 1
ATOM 731 C CA . GLY A 1 92 ? 5.796 -8.099 9.658 1.00 93.06 92 GLY A CA 1
ATOM 732 C C . GLY A 1 92 ? 4.415 -8.369 9.051 1.00 93.06 92 GLY A C 1
ATOM 733 O O . GLY A 1 92 ? 3.406 -7.963 9.622 1.00 93.06 92 GLY A O 1
ATOM 734 N N . LEU A 1 93 ? 4.359 -9.042 7.899 1.00 94.44 93 LEU A N 1
ATOM 735 C CA . LEU A 1 93 ? 3.127 -9.325 7.172 1.00 94.44 93 LEU A CA 1
ATOM 736 C C . LEU A 1 93 ? 2.539 -10.676 7.574 1.00 94.44 93 LEU A C 1
ATOM 738 O O . LEU A 1 93 ? 3.218 -11.706 7.568 1.00 94.44 93 LEU A O 1
ATOM 742 N N . LYS A 1 94 ? 1.236 -10.674 7.842 1.00 94.25 94 LYS A N 1
ATOM 743 C CA . LYS A 1 94 ? 0.393 -11.869 7.782 1.00 94.25 94 LYS A CA 1
ATOM 744 C C . LYS A 1 94 ? -0.371 -11.851 6.449 1.00 94.25 94 LYS A C 1
ATOM 746 O O . LYS A 1 94 ? -0.454 -10.797 5.818 1.00 94.25 94 LYS A O 1
ATOM 751 N N . PRO A 1 95 ? -0.903 -12.996 5.991 1.00 95.12 95 PRO A N 1
ATOM 752 C CA . PRO A 1 95 ? -1.773 -13.001 4.824 1.00 95.12 95 PRO A CA 1
ATOM 753 C C . PRO A 1 95 ? -2.970 -12.078 5.061 1.00 95.12 95 PRO A C 1
ATOM 755 O O . PRO A 1 95 ? -3.624 -12.185 6.094 1.00 95.12 95 PRO A O 1
ATOM 758 N N . VAL A 1 96 ? -3.275 -11.214 4.096 1.00 94.62 96 VAL A N 1
ATOM 759 C CA . VAL A 1 96 ? -4.474 -10.373 4.125 1.00 94.62 96 VAL A CA 1
ATOM 760 C C . VAL A 1 96 ? -5.707 -11.277 4.099 1.00 94.62 96 VAL A C 1
ATOM 762 O O . VAL A 1 96 ? -5.968 -11.964 3.106 1.00 94.62 96 VAL A O 1
ATOM 765 N N . GLU A 1 97 ? -6.468 -11.276 5.195 1.00 91.19 97 GLU A N 1
ATOM 766 C CA . GLU A 1 97 ? -7.652 -12.132 5.348 1.00 91.19 97 GLU A CA 1
ATOM 767 C C . GLU A 1 97 ? -8.912 -11.518 4.728 1.00 91.19 97 GLU A C 1
ATOM 769 O O . GLU A 1 97 ? -9.820 -12.233 4.292 1.00 91.19 97 GLU A O 1
ATOM 774 N N . ARG A 1 98 ? -8.991 -10.182 4.670 1.00 91.19 98 ARG A N 1
ATOM 775 C CA . ARG A 1 98 ? -10.178 -9.500 4.148 1.00 91.19 98 ARG A CA 1
ATOM 776 C C . ARG A 1 98 ? -10.258 -9.634 2.631 1.00 91.19 98 ARG A C 1
ATOM 778 O O . ARG A 1 98 ? -9.356 -9.208 1.913 1.00 91.19 98 ARG A O 1
ATOM 785 N N . GLN A 1 99 ? -11.351 -10.226 2.151 1.00 94.19 99 GLN A N 1
ATOM 786 C CA . GLN A 1 99 ? -11.515 -10.604 0.743 1.00 94.19 99 GLN A CA 1
ATOM 787 C C . GLN A 1 99 ? -11.481 -9.409 -0.219 1.00 94.19 99 GLN A C 1
ATOM 789 O O . GLN A 1 99 ? -10.928 -9.522 -1.306 1.00 94.19 99 GLN A O 1
ATOM 794 N N . ASP A 1 100 ? -12.036 -8.268 0.188 1.00 93.38 100 ASP A N 1
ATOM 795 C CA . ASP A 1 100 ? -12.022 -7.008 -0.564 1.00 93.38 100 ASP A CA 1
ATOM 796 C C . ASP A 1 100 ? -10.600 -6.478 -0.789 1.00 93.38 100 ASP A C 1
ATOM 798 O O . ASP A 1 100 ? -10.263 -6.084 -1.902 1.00 93.38 100 ASP A O 1
ATOM 802 N N . LEU A 1 101 ? -9.749 -6.498 0.241 1.00 96.00 101 LEU A N 1
ATOM 803 C CA . LEU A 1 101 ? -8.349 -6.090 0.105 1.00 96.00 101 LEU A CA 1
ATOM 804 C C . LEU 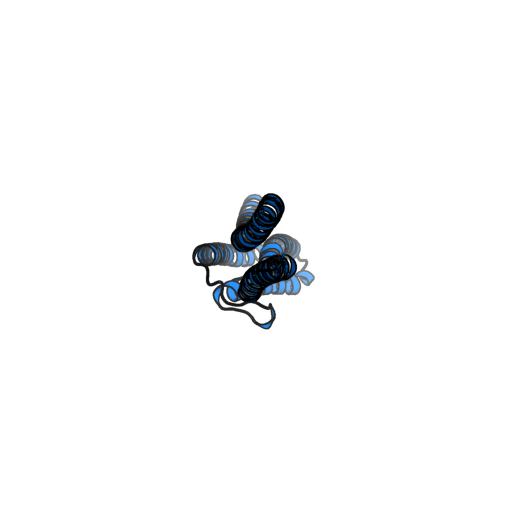A 1 101 ? -7.529 -7.119 -0.647 1.00 96.00 101 LEU A C 1
ATOM 806 O O . LEU A 1 101 ? -6.709 -6.760 -1.485 1.00 96.00 101 LEU A O 1
ATOM 810 N N . ARG A 1 102 ? -7.754 -8.401 -0.358 1.00 96.94 102 ARG A N 1
ATOM 811 C CA . ARG A 1 102 ? -7.059 -9.484 -1.039 1.00 96.94 102 ARG A CA 1
ATOM 812 C C . ARG A 1 102 ? -7.281 -9.410 -2.551 1.00 96.94 102 ARG A C 1
ATOM 814 O O . ARG A 1 102 ? -6.311 -9.507 -3.292 1.00 96.94 102 ARG A O 1
ATOM 821 N N . ALA A 1 103 ? -8.514 -9.159 -2.992 1.00 97.38 103 ALA A N 1
ATOM 822 C CA . ALA A 1 103 ? -8.833 -8.983 -4.407 1.00 97.38 103 ALA A CA 1
ATOM 823 C C . ALA A 1 103 ? -8.040 -7.830 -5.049 1.00 97.38 103 ALA A C 1
ATOM 825 O O . ALA A 1 103 ? -7.528 -7.986 -6.153 1.00 97.38 103 ALA A O 1
ATOM 826 N N . GLN A 1 104 ? -7.864 -6.706 -4.346 1.00 97.75 104 GLN A N 1
ATOM 827 C CA . GLN A 1 104 ? -7.065 -5.579 -4.847 1.00 97.75 104 GLN A CA 1
ATOM 828 C C . GLN A 1 104 ? -5.565 -5.891 -4.909 1.00 97.75 104 GLN A C 1
ATOM 830 O O . GLN A 1 104 ? -4.877 -5.469 -5.836 1.00 97.75 104 GLN A O 1
ATOM 835 N N . VAL A 1 105 ? -5.042 -6.661 -3.950 1.00 98.19 105 VAL A N 1
ATOM 836 C CA . VAL A 1 105 ? -3.657 -7.155 -4.014 1.00 98.19 105 VAL A CA 1
ATOM 837 C C . VAL A 1 105 ? -3.480 -8.094 -5.210 1.00 98.19 105 VAL A C 1
ATOM 839 O O . VAL A 1 105 ? -2.472 -8.006 -5.909 1.00 98.19 105 VAL A O 1
ATOM 842 N N . GLU A 1 106 ? -4.444 -8.980 -5.468 1.00 98.19 106 GLU A N 1
ATOM 843 C CA . GLU A 1 106 ? -4.428 -9.901 -6.613 1.00 98.19 106 GLU A CA 1
ATOM 844 C C . GLU A 1 106 ? -4.508 -9.142 -7.950 1.00 98.19 106 GLU A C 1
ATOM 846 O O . GLU A 1 106 ? -3.753 -9.452 -8.873 1.00 98.19 106 GLU A O 1
ATOM 851 N N . GLU A 1 107 ? -5.337 -8.101 -8.039 1.00 97.38 107 GLU A N 1
ATOM 852 C CA . GLU A 1 107 ? -5.419 -7.211 -9.204 1.00 97.38 107 GLU A CA 1
ATOM 853 C C . GLU A 1 107 ? -4.091 -6.487 -9.465 1.00 97.38 107 GLU A C 1
ATOM 855 O O . GLU A 1 107 ? -3.551 -6.559 -10.573 1.00 97.38 107 GLU A O 1
ATOM 860 N N . LEU A 1 108 ? -3.502 -5.869 -8.434 1.00 98.38 108 LEU A N 1
ATOM 861 C CA . LEU A 1 108 ? -2.187 -5.237 -8.552 1.00 98.38 108 LEU A CA 1
ATOM 862 C C . LEU A 1 108 ? -1.101 -6.256 -8.925 1.00 98.38 108 LEU A C 1
ATOM 864 O O . LEU A 1 108 ? -0.209 -5.934 -9.705 1.00 98.38 108 LEU A O 1
ATOM 868 N N . SER A 1 109 ? -1.182 -7.490 -8.421 1.00 98.38 109 SER A N 1
ATOM 869 C CA . SER A 1 109 ? -0.240 -8.565 -8.764 1.00 98.38 109 SER A CA 1
ATOM 870 C C . SER A 1 109 ? -0.336 -8.973 -10.235 1.00 98.38 109 SER A C 1
ATOM 872 O O . SER A 1 109 ? 0.687 -9.213 -10.878 1.00 98.38 109 SER A O 1
ATOM 874 N N . LEU A 1 110 ? -1.547 -9.000 -10.797 1.00 97.62 110 LEU A N 1
ATOM 875 C CA . LEU A 1 110 ? -1.764 -9.275 -12.216 1.00 97.62 110 LEU A CA 1
ATOM 876 C C . LEU A 1 110 ? -1.219 -8.149 -13.105 1.00 97.62 110 LEU A C 1
ATOM 878 O O . LEU A 1 110 ? -0.567 -8.425 -14.117 1.00 97.62 110 LEU A O 1
ATOM 882 N N . LEU A 1 111 ? -1.480 -6.890 -12.742 1.00 97.81 111 LEU A N 1
ATOM 883 C CA . LEU A 1 111 ? -0.929 -5.731 -13.450 1.00 97.81 111 LEU A CA 1
ATOM 884 C C . LEU A 1 111 ? 0.598 -5.727 -13.370 1.00 97.81 111 LEU A C 1
ATOM 886 O O . LEU A 1 111 ? 1.283 -5.536 -14.375 1.00 97.81 111 LEU A O 1
ATOM 890 N N . TRP A 1 112 ? 1.135 -6.004 -12.184 1.00 98.25 112 TRP A N 1
ATOM 891 C CA . TRP A 1 112 ? 2.565 -6.088 -11.953 1.00 98.25 112 TRP A CA 1
ATOM 892 C C . TRP A 1 112 ? 3.230 -7.152 -12.818 1.00 98.25 112 TRP A C 1
ATOM 894 O O . TRP A 1 112 ? 4.240 -6.842 -13.437 1.00 98.25 112 TRP A O 1
ATOM 904 N N . SER A 1 113 ? 2.667 -8.358 -12.937 1.00 97.62 113 SER A N 1
ATOM 905 C CA . SER A 1 113 ? 3.231 -9.394 -13.814 1.00 97.62 113 SER A CA 1
ATOM 906 C C . SER A 1 113 ? 3.391 -8.890 -15.252 1.00 97.62 113 SER A C 1
ATOM 908 O O . SER A 1 113 ? 4.448 -9.064 -15.852 1.00 97.62 113 SER A O 1
ATOM 910 N N . GLN A 1 114 ? 2.374 -8.208 -15.786 1.00 96.75 114 GLN A N 1
ATOM 911 C CA . GLN A 1 114 ? 2.412 -7.652 -17.143 1.00 96.75 114 GLN A CA 1
ATOM 912 C C . GLN A 1 114 ? 3.448 -6.529 -17.272 1.00 96.75 114 GLN A C 1
ATOM 914 O O . GLN A 1 114 ? 4.206 -6.479 -18.242 1.00 96.75 114 GLN A O 1
ATOM 919 N N . TYR A 1 115 ? 3.505 -5.628 -16.290 1.00 97.12 115 TYR A N 1
ATOM 920 C CA . TYR A 1 115 ? 4.467 -4.530 -16.287 1.00 97.12 115 TYR A CA 1
ATOM 921 C C . TYR A 1 115 ? 5.908 -5.012 -16.104 1.00 97.12 115 TYR A C 1
ATOM 923 O O . TYR A 1 115 ? 6.823 -4.485 -16.729 1.00 97.12 115 TYR A O 1
ATOM 931 N N . ASN A 1 116 ? 6.115 -6.029 -15.276 1.00 96.75 116 ASN A N 1
ATOM 932 C CA . ASN A 1 116 ? 7.408 -6.633 -15.012 1.00 96.75 116 ASN A CA 1
ATOM 933 C C . ASN A 1 116 ? 8.010 -7.243 -16.285 1.00 96.75 116 ASN A C 1
ATOM 935 O O . ASN A 1 116 ? 9.178 -6.995 -16.584 1.00 96.75 116 ASN A O 1
ATOM 939 N N . ASP A 1 117 ? 7.200 -7.960 -17.064 1.00 94.75 117 ASP A N 1
ATOM 940 C CA . ASP A 1 117 ? 7.609 -8.508 -18.361 1.00 94.75 117 ASP A CA 1
ATOM 941 C C . ASP A 1 117 ? 7.888 -7.387 -19.376 1.00 94.75 117 ASP A C 1
ATOM 943 O O . ASP A 1 117 ? 8.895 -7.408 -20.092 1.00 94.75 117 ASP A O 1
ATOM 947 N N . TYR A 1 118 ? 7.036 -6.355 -19.398 1.00 95.12 118 TYR A N 1
ATOM 948 C CA . TYR A 1 118 ? 7.241 -5.167 -20.229 1.00 95.12 118 TYR A CA 1
ATOM 949 C C . TYR A 1 118 ? 8.567 -4.462 -19.909 1.00 95.12 118 TYR A C 1
ATOM 951 O O . TYR A 1 118 ? 9.307 -4.088 -20.819 1.00 95.12 118 TYR A O 1
ATOM 959 N N . LEU A 1 119 ? 8.898 -4.311 -18.625 1.00 94.81 119 LEU A N 1
ATOM 960 C CA . LEU A 1 119 ? 10.129 -3.683 -18.157 1.00 94.81 119 LEU A CA 1
ATOM 961 C C . LEU A 1 119 ? 11.389 -4.427 -18.631 1.00 94.81 119 LEU A C 1
ATOM 963 O O . LEU A 1 119 ? 12.372 -3.783 -19.001 1.00 94.81 119 LEU A O 1
ATOM 967 N N . GLU A 1 120 ? 11.376 -5.762 -18.673 1.00 90.06 120 GLU A N 1
ATOM 968 C CA . GLU A 1 120 ? 12.508 -6.537 -19.200 1.00 90.06 120 GLU A CA 1
ATOM 969 C C . GLU A 1 120 ? 12.744 -6.286 -20.690 1.00 90.06 120 GLU A C 1
ATOM 971 O O . GLU A 1 120 ? 13.891 -6.118 -21.119 1.00 90.06 120 GLU A O 1
ATOM 976 N N . GLY A 1 121 ? 11.664 -6.220 -21.473 1.00 89.88 121 GLY A N 1
ATOM 977 C CA . GLY A 1 121 ? 11.726 -5.845 -22.884 1.00 89.88 121 GLY A CA 1
ATOM 978 C C . GLY A 1 121 ? 12.208 -4.407 -23.065 1.00 89.88 121 GLY A C 1
ATOM 979 O O . GLY A 1 121 ? 13.123 -4.151 -23.846 1.00 89.88 121 GLY A O 1
ATOM 980 N N . ALA A 1 122 ? 11.660 -3.483 -22.276 1.00 89.94 122 ALA A N 1
ATOM 981 C CA . ALA A 1 122 ? 11.952 -2.055 -22.331 1.00 89.94 122 ALA A CA 1
ATOM 982 C C . ALA A 1 122 ? 13.421 -1.713 -22.058 1.00 89.94 122 ALA A C 1
ATOM 984 O O . ALA A 1 122 ? 13.947 -0.758 -22.626 1.00 89.94 122 ALA A O 1
ATOM 985 N N . VAL A 1 123 ? 14.096 -2.478 -21.198 1.00 90.88 123 VAL A N 1
ATOM 986 C CA . VAL A 1 123 ? 15.519 -2.257 -20.910 1.00 90.88 123 VAL A CA 1
ATOM 987 C C . VAL A 1 123 ? 16.434 -2.846 -21.992 1.00 90.88 123 VAL A C 1
ATOM 989 O O . VAL A 1 123 ? 17.549 -2.361 -22.177 1.00 90.88 123 VAL A O 1
ATOM 992 N N . ARG A 1 124 ? 15.991 -3.874 -22.725 1.00 86.31 124 ARG A N 1
ATOM 993 C CA . ARG A 1 124 ? 16.774 -4.499 -23.807 1.00 86.31 124 ARG A CA 1
ATOM 994 C C . ARG A 1 124 ? 16.592 -3.794 -25.147 1.00 86.31 124 ARG A C 1
ATOM 996 O O . ARG A 1 124 ? 17.545 -3.699 -25.916 1.00 86.31 124 ARG A O 1
ATOM 1003 N N . ASP A 1 125 ? 15.377 -3.335 -25.433 1.00 81.25 125 ASP A N 1
ATOM 1004 C CA . ASP A 1 125 ? 15.032 -2.691 -26.694 1.00 81.25 125 ASP A CA 1
ATOM 1005 C C . ASP A 1 125 ? 15.130 -1.162 -26.595 1.00 81.25 125 ASP A C 1
ATOM 1007 O O . ASP A 1 125 ? 14.470 -0.489 -25.798 1.00 81.25 125 ASP A O 1
ATOM 1011 N N . SER A 1 126 ? 15.949 -0.583 -27.467 1.00 69.81 126 SER A N 1
ATOM 1012 C CA . SER A 1 126 ? 16.109 0.865 -27.555 1.00 69.81 126 SER A CA 1
ATOM 1013 C C . SER A 1 126 ? 14.896 1.574 -28.180 1.00 69.81 126 SER A C 1
ATOM 1015 O O . SER A 1 126 ? 14.755 2.783 -27.985 1.00 69.81 126 SER A O 1
ATOM 1017 N N . HIS A 1 127 ? 14.011 0.866 -28.893 1.00 76.62 127 HIS A N 1
ATOM 1018 C CA . HIS A 1 127 ? 12.958 1.447 -29.742 1.00 76.62 127 HIS A CA 1
ATOM 1019 C C . HIS A 1 127 ? 11.557 1.525 -29.110 1.00 76.62 127 HIS A C 1
ATOM 1021 O O . HIS A 1 127 ? 10.579 1.790 -29.810 1.00 76.62 127 HIS A O 1
ATOM 1027 N N . ILE A 1 128 ? 11.437 1.376 -27.789 1.00 84.38 128 ILE A N 1
ATOM 1028 C CA . ILE A 1 128 ? 10.148 1.548 -27.105 1.00 84.38 128 ILE A CA 1
ATOM 1029 C C . ILE A 1 128 ? 9.600 2.981 -27.207 1.00 84.38 128 ILE A C 1
ATOM 1031 O O . ILE A 1 128 ? 10.335 3.974 -27.146 1.00 84.38 128 ILE A O 1
ATOM 1035 N N . SER A 1 129 ? 8.274 3.093 -27.278 1.00 91.69 129 SER A N 1
ATOM 1036 C CA . SER A 1 129 ? 7.567 4.368 -27.171 1.00 91.69 129 SER A CA 1
ATOM 1037 C C . SER A 1 129 ? 7.656 4.904 -25.739 1.00 91.69 129 SER A C 1
ATOM 1039 O O . SER A 1 129 ? 7.126 4.304 -24.807 1.00 91.69 129 SER A O 1
ATOM 1041 N N . LEU A 1 130 ? 8.278 6.075 -25.548 1.00 91.31 130 LEU A N 1
ATOM 1042 C CA . LEU A 1 130 ? 8.317 6.744 -24.236 1.00 91.31 130 LEU A CA 1
ATOM 1043 C C . LEU A 1 130 ? 6.918 7.081 -23.708 1.00 91.31 130 LEU A C 1
ATOM 1045 O O . LEU A 1 130 ? 6.707 7.107 -22.498 1.00 91.31 130 LEU A O 1
ATOM 1049 N N . LYS A 1 131 ? 5.967 7.333 -24.615 1.00 94.44 131 LYS A N 1
ATOM 1050 C CA . LYS A 1 131 ? 4.571 7.580 -24.259 1.00 94.44 131 LYS A CA 1
ATOM 1051 C C . LYS A 1 131 ? 3.945 6.328 -23.644 1.00 94.44 131 LYS A C 1
ATOM 1053 O O . LYS A 1 131 ? 3.407 6.411 -22.548 1.00 94.44 131 LYS A O 1
ATOM 1058 N N . GLU A 1 132 ? 4.081 5.187 -24.315 1.00 94.00 132 GLU A N 1
ATOM 1059 C CA . GLU A 1 132 ? 3.565 3.901 -23.827 1.00 94.00 132 GLU A CA 1
ATOM 1060 C C . GLU A 1 132 ? 4.249 3.492 -22.518 1.00 94.00 132 GLU A C 1
ATOM 1062 O O . GLU A 1 132 ? 3.587 3.094 -21.566 1.00 94.00 132 GLU A O 1
ATOM 1067 N N . PHE A 1 133 ? 5.570 3.675 -22.425 1.00 94.88 133 PHE A N 1
ATOM 1068 C CA . PHE A 1 133 ? 6.318 3.438 -21.192 1.00 94.88 133 PHE A CA 1
ATOM 1069 C C . PHE A 1 133 ? 5.765 4.251 -20.019 1.00 94.88 133 PHE A C 1
ATOM 1071 O O . PHE A 1 133 ? 5.577 3.712 -18.929 1.00 94.88 133 PHE A O 1
ATOM 1078 N N . ASN A 1 134 ? 5.480 5.537 -20.240 1.00 95.88 134 ASN A N 1
ATOM 1079 C CA . ASN A 1 134 ? 4.889 6.383 -19.215 1.00 95.88 134 ASN A CA 1
ATOM 1080 C C . ASN A 1 134 ? 3.465 5.937 -18.853 1.00 95.88 134 ASN A C 1
ATOM 1082 O O . ASN A 1 134 ? 3.148 5.881 -17.673 1.00 95.88 134 ASN A O 1
ATOM 1086 N N . GLU A 1 135 ? 2.625 5.595 -19.833 1.00 96.94 135 GLU A N 1
ATOM 1087 C CA . GLU A 1 135 ? 1.262 5.095 -19.592 1.00 96.94 135 GLU A CA 1
ATOM 1088 C C . GLU A 1 135 ? 1.276 3.827 -18.721 1.00 96.94 135 GLU A C 1
ATOM 1090 O O . GLU A 1 135 ? 0.589 3.780 -17.704 1.00 96.94 135 GLU A O 1
ATOM 1095 N N . ARG A 1 136 ? 2.137 2.851 -19.036 1.00 96.88 136 ARG A N 1
ATOM 1096 C CA . ARG A 1 136 ? 2.308 1.618 -18.244 1.00 96.88 136 ARG A CA 1
ATOM 1097 C C . ARG A 1 136 ? 2.866 1.869 -16.843 1.00 96.88 136 ARG A C 1
ATOM 1099 O O . ARG A 1 136 ? 2.426 1.257 -15.875 1.00 96.88 136 ARG A O 1
ATOM 1106 N N . SER A 1 137 ? 3.831 2.781 -16.726 1.00 96.56 137 SER A N 1
ATOM 1107 C CA . SER A 1 137 ? 4.376 3.197 -15.429 1.00 96.56 137 SER A CA 1
ATOM 1108 C C . SER A 1 137 ? 3.301 3.844 -14.547 1.00 96.56 137 SER A C 1
ATOM 1110 O O . SER A 1 137 ? 3.225 3.564 -13.349 1.00 96.56 137 SER A O 1
ATOM 1112 N N . MET A 1 138 ? 2.450 4.688 -15.139 1.00 98.00 138 MET A N 1
ATOM 1113 C CA . MET A 1 138 ? 1.351 5.343 -14.429 1.00 98.00 138 MET A CA 1
ATOM 1114 C C . MET A 1 138 ? 0.253 4.359 -14.022 1.00 98.00 138 MET A C 1
ATOM 1116 O O . MET A 1 138 ? -0.243 4.466 -12.907 1.00 98.00 138 MET A O 1
ATOM 1120 N N . GLU A 1 139 ? -0.054 3.361 -14.852 1.00 97.75 139 GLU A N 1
ATOM 1121 C CA . GLU A 1 139 ? -1.017 2.296 -14.535 1.00 97.75 139 GLU A CA 1
ATOM 1122 C C . GLU A 1 139 ? -0.649 1.568 -13.226 1.00 97.75 139 GLU A C 1
ATOM 1124 O O . GLU A 1 139 ? -1.473 1.438 -12.321 1.00 97.75 139 GLU A O 1
ATOM 1129 N N . ILE A 1 140 ? 0.622 1.179 -13.054 1.00 98.06 140 ILE A N 1
ATOM 1130 C CA . ILE A 1 140 ? 1.087 0.539 -11.809 1.00 98.06 140 ILE A CA 1
ATOM 1131 C C . ILE A 1 140 ? 1.121 1.509 -10.631 1.00 98.06 140 ILE A C 1
ATOM 1133 O O . ILE A 1 140 ? 0.856 1.108 -9.493 1.00 98.06 140 ILE A O 1
ATOM 1137 N N . PHE A 1 141 ? 1.466 2.774 -10.869 1.00 98.50 141 PHE A N 1
ATOM 1138 C CA . PHE A 1 141 ? 1.458 3.789 -9.822 1.00 98.50 141 PHE A CA 1
ATOM 1139 C C . PHE A 1 141 ? 0.055 4.010 -9.259 1.00 98.50 141 PHE A C 1
ATOM 1141 O O . PHE A 1 141 ? -0.106 4.026 -8.038 1.00 98.50 141 PHE A O 1
ATOM 1148 N N . GLU A 1 142 ? -0.939 4.155 -10.135 1.00 98.31 142 GLU A N 1
ATOM 1149 C CA . GLU A 1 142 ? -2.342 4.344 -9.770 1.00 98.31 142 GLU A CA 1
ATOM 1150 C C . GLU A 1 142 ? -2.880 3.112 -9.039 1.00 98.31 142 GLU A C 1
ATOM 1152 O O . GLU A 1 142 ? -3.354 3.247 -7.915 1.00 98.31 142 GLU A O 1
ATOM 1157 N N . ALA A 1 143 ? -2.655 1.904 -9.561 1.00 98.00 143 ALA A N 1
ATOM 1158 C CA . ALA A 1 143 ? -3.068 0.675 -8.878 1.00 98.00 143 ALA A CA 1
ATOM 1159 C C . ALA A 1 143 ? -2.399 0.503 -7.494 1.00 98.00 143 ALA A C 1
ATOM 1161 O O . ALA A 1 143 ? -3.035 0.098 -6.519 1.00 98.00 143 ALA A O 1
ATOM 1162 N N . SER A 1 144 ? -1.120 0.875 -7.359 1.00 98.12 144 SER A N 1
ATOM 1163 C CA . SER A 1 144 ? -0.424 0.890 -6.059 1.00 98.12 144 SER A CA 1
ATOM 1164 C C . SER A 1 144 ? -1.000 1.942 -5.102 1.00 98.12 144 SER A C 1
ATOM 1166 O O . SER A 1 144 ? -0.995 1.770 -3.878 1.00 98.12 144 SER A O 1
ATOM 1168 N N . ASN A 1 145 ? -1.460 3.066 -5.648 1.00 98.12 145 ASN A N 1
ATOM 1169 C CA . ASN A 1 145 ? -2.085 4.139 -4.894 1.00 98.12 145 ASN A CA 1
ATOM 1170 C C . ASN A 1 145 ? -3.470 3.743 -4.389 1.00 98.12 145 ASN A C 1
ATOM 1172 O O . ASN A 1 145 ? -3.760 3.952 -3.211 1.00 98.12 145 ASN A O 1
ATOM 1176 N N . ASP A 1 146 ? -4.264 3.100 -5.232 1.00 97.88 146 ASP A N 1
ATOM 1177 C CA . ASP A 1 146 ? -5.593 2.616 -4.877 1.00 97.88 146 ASP A CA 1
ATOM 1178 C C . ASP A 1 146 ? -5.515 1.538 -3.794 1.00 97.88 146 ASP A C 1
ATOM 1180 O O . ASP A 1 146 ? -6.229 1.624 -2.794 1.00 97.88 146 ASP A O 1
ATOM 1184 N N . LEU A 1 147 ? -4.544 0.620 -3.888 1.00 97.69 147 LEU A N 1
ATOM 1185 C CA . LEU A 1 147 ? -4.285 -0.347 -2.819 1.00 97.69 147 LEU A CA 1
ATOM 1186 C C . LEU A 1 147 ? -3.937 0.340 -1.487 1.00 97.69 147 LEU A C 1
ATOM 1188 O O . LEU A 1 147 ? -4.386 -0.091 -0.423 1.00 97.69 147 LEU A O 1
ATOM 1192 N N . THR A 1 148 ? -3.152 1.423 -1.525 1.00 97.75 148 THR A N 1
ATOM 1193 C CA . THR A 1 148 ? -2.827 2.200 -0.317 1.00 97.75 148 THR A CA 1
ATOM 1194 C C . THR A 1 148 ? -4.096 2.790 0.298 1.00 97.75 148 THR A C 1
ATOM 1196 O O . THR A 1 148 ? -4.329 2.620 1.495 1.00 97.75 148 THR A O 1
ATOM 1199 N N . PHE A 1 149 ? -4.944 3.422 -0.518 1.00 97.75 149 PHE A N 1
ATOM 1200 C CA . PHE A 1 149 ? -6.212 3.983 -0.054 1.00 97.75 149 PHE A CA 1
ATOM 1201 C C . PHE A 1 149 ? -7.157 2.920 0.500 1.00 97.75 149 PHE A C 1
ATOM 1203 O O . PHE A 1 149 ? -7.814 3.158 1.512 1.00 97.75 149 PHE A O 1
ATOM 1210 N N . ALA A 1 150 ? -7.186 1.727 -0.087 1.00 96.25 150 ALA A N 1
ATOM 1211 C CA . ALA A 1 150 ? -8.004 0.639 0.421 1.00 96.25 150 ALA A CA 1
ATOM 1212 C C . ALA A 1 150 ? -7.563 0.178 1.817 1.00 96.25 150 ALA A C 1
ATOM 1214 O O . ALA A 1 150 ? -8.410 -0.044 2.687 1.00 96.25 150 ALA A O 1
ATOM 1215 N N . PHE A 1 151 ? -6.254 0.089 2.078 1.00 95.88 151 PHE A N 1
ATOM 1216 C CA . PHE A 1 151 ? -5.746 -0.185 3.426 1.00 95.88 151 PHE A CA 1
ATOM 1217 C C . PHE A 1 151 ? -6.035 0.959 4.416 1.00 95.88 151 PHE A C 1
ATOM 1219 O O . PHE A 1 151 ? -6.330 0.696 5.584 1.00 95.88 151 PHE A O 1
ATOM 1226 N N . GLU A 1 152 ? -5.997 2.218 3.979 1.00 94.56 152 GLU A N 1
ATOM 1227 C CA . GLU A 1 152 ? -6.360 3.370 4.818 1.00 94.56 152 GLU A CA 1
ATOM 1228 C C . GLU A 1 152 ? -7.854 3.368 5.176 1.00 94.56 152 GLU A C 1
ATOM 1230 O O . GLU A 1 152 ? -8.219 3.505 6.347 1.00 94.56 152 GLU A O 1
ATOM 1235 N N . GLU A 1 153 ? -8.727 3.151 4.193 1.00 93.25 153 GLU A N 1
ATOM 1236 C CA . GLU A 1 153 ? -10.176 3.081 4.389 1.00 93.25 153 GLU A CA 1
ATOM 1237 C C . GLU A 1 153 ? -10.556 1.915 5.306 1.00 93.25 153 GLU A C 1
ATOM 1239 O O . GLU A 1 153 ? -11.372 2.052 6.223 1.00 93.25 153 GLU A O 1
ATOM 1244 N N . ALA A 1 154 ? -9.922 0.767 5.090 1.00 91.31 154 ALA A N 1
ATOM 1245 C CA . ALA A 1 154 ? -10.034 -0.400 5.940 1.00 91.31 154 ALA A CA 1
ATOM 1246 C C . ALA A 1 154 ? -9.683 -0.112 7.402 1.00 91.31 154 ALA A C 1
ATOM 1248 O O . ALA A 1 154 ? -10.446 -0.461 8.305 1.00 91.31 154 ALA A O 1
ATOM 1249 N N . SER A 1 155 ? -8.542 0.542 7.621 1.00 89.81 155 SER A N 1
ATOM 1250 C CA . SER A 1 155 ? -8.072 0.947 8.943 1.00 89.81 155 SER A CA 1
ATOM 1251 C C . SER A 1 155 ? -9.063 1.900 9.615 1.00 89.81 155 SER A C 1
ATOM 1253 O O . SER A 1 155 ? -9.442 1.705 10.772 1.00 89.81 155 SER A O 1
ATOM 1255 N N . ALA A 1 156 ? -9.583 2.882 8.871 1.00 87.81 156 ALA A N 1
ATOM 1256 C CA . ALA A 1 156 ? -10.580 3.820 9.375 1.00 87.81 156 ALA A CA 1
ATOM 1257 C C . ALA A 1 156 ? -11.895 3.122 9.769 1.00 87.81 156 ALA A C 1
ATOM 1259 O O . ALA A 1 156 ? -12.434 3.371 10.852 1.00 87.81 156 ALA A O 1
ATOM 1260 N N . LYS A 1 157 ? -12.396 2.202 8.932 1.00 86.44 157 LYS A N 1
ATOM 1261 C CA . LYS A 1 157 ? -13.588 1.387 9.230 1.00 86.44 157 LYS A CA 1
ATOM 1262 C C . LYS A 1 157 ? -13.371 0.504 10.458 1.00 86.44 157 LYS A C 1
ATOM 1264 O O . LYS A 1 157 ? -14.240 0.444 11.328 1.00 86.44 157 LYS A O 1
ATOM 1269 N N . ALA A 1 158 ? -12.202 -0.124 10.562 1.00 83.81 158 ALA A N 1
ATOM 1270 C CA . ALA A 1 158 ? -11.813 -0.909 11.725 1.00 83.81 158 ALA A CA 1
ATOM 1271 C C . ALA A 1 158 ? -11.770 -0.051 13.004 1.00 83.81 158 ALA A C 1
ATOM 1273 O O . ALA A 1 158 ? -12.225 -0.500 14.052 1.00 83.81 158 ALA A O 1
ATOM 1274 N N . ALA A 1 159 ? -11.315 1.201 12.940 1.00 82.25 159 ALA A N 1
ATOM 1275 C CA . ALA A 1 159 ? -11.262 2.101 14.094 1.00 82.25 159 ALA A CA 1
ATOM 1276 C C . ALA A 1 159 ? -12.625 2.708 14.500 1.00 82.25 159 ALA A C 1
ATOM 1278 O O . ALA A 1 159 ? -12.783 3.162 15.636 1.00 82.25 159 ALA A O 1
ATOM 1279 N N . ALA A 1 160 ? -13.632 2.702 13.620 1.00 82.38 160 ALA A N 1
ATOM 1280 C CA . ALA A 1 160 ? -14.913 3.369 13.868 1.00 82.38 160 ALA A CA 1
ATOM 1281 C C . ALA A 1 160 ? -15.726 2.739 15.015 1.00 82.38 160 ALA A C 1
ATOM 1283 O O . ALA A 1 160 ? -16.280 3.453 15.855 1.00 82.38 160 ALA A O 1
ATOM 1284 N N . LEU A 1 161 ? -15.782 1.404 15.085 1.00 78.62 161 LEU A N 1
ATOM 1285 C CA . LEU A 1 161 ? -16.535 0.687 16.118 1.00 78.62 161 LEU A CA 1
ATOM 1286 C C . LEU A 1 161 ? -16.011 0.933 17.550 1.00 78.62 161 LEU A C 1
ATOM 1288 O O . LEU A 1 161 ? -16.813 1.322 18.403 1.00 78.62 161 LEU A O 1
ATOM 1292 N N . PRO A 1 162 ? -14.710 0.762 17.866 1.00 77.50 162 PRO A N 1
ATOM 1293 C CA . PRO A 1 162 ? -14.197 0.996 19.218 1.00 77.50 162 PRO A CA 1
ATOM 1294 C C . PRO A 1 162 ? -14.308 2.467 19.616 1.00 77.50 162 PRO A C 1
ATOM 1296 O O . PRO A 1 162 ? -14.579 2.767 20.781 1.00 77.50 162 PRO A O 1
ATOM 1299 N N . PHE A 1 163 ? -14.170 3.385 18.656 1.00 80.12 163 PHE A N 1
ATOM 1300 C CA . PHE A 1 163 ? -14.403 4.805 18.882 1.00 80.12 163 PHE A CA 1
ATOM 1301 C C . PHE A 1 163 ? -15.859 5.072 19.294 1.00 80.12 163 PHE A C 1
ATOM 1303 O O . PHE A 1 163 ? -16.101 5.685 20.336 1.00 80.12 163 PHE A O 1
ATOM 1310 N N . ALA A 1 164 ? -16.831 4.541 18.546 1.00 80.44 164 ALA A N 1
ATOM 1311 C CA . ALA A 1 164 ? -18.250 4.679 18.869 1.00 80.44 164 ALA A CA 1
ATOM 1312 C C . ALA A 1 164 ? -18.606 4.050 20.229 1.00 80.44 164 ALA A C 1
ATOM 1314 O O . ALA A 1 164 ? -19.325 4.668 21.016 1.00 80.44 164 ALA A O 1
ATOM 1315 N N . MET A 1 165 ? -18.06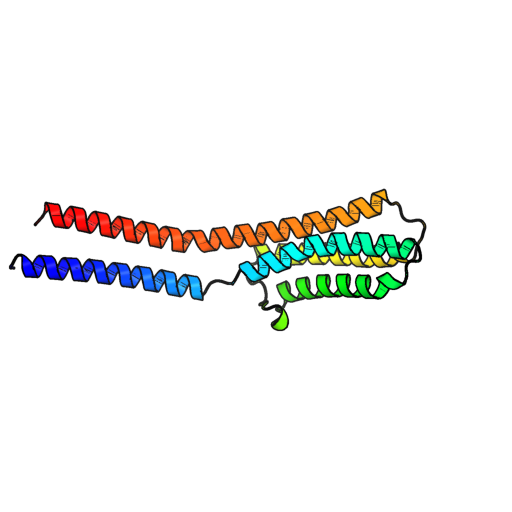3 2.867 20.547 1.00 77.81 165 MET A N 1
ATOM 1316 C CA . MET A 1 165 ? -18.251 2.223 21.855 1.00 77.81 165 MET A CA 1
ATOM 1317 C C . MET A 1 165 ? -17.694 3.076 23.003 1.00 77.81 165 MET A C 1
ATOM 1319 O O . MET A 1 165 ? -18.348 3.217 24.037 1.00 77.81 165 MET A O 1
ATOM 1323 N N . SER A 1 166 ? -16.523 3.689 22.812 1.00 77.69 166 SER A N 1
ATOM 1324 C CA . SER A 1 166 ? -15.892 4.558 23.814 1.00 77.69 166 SER A CA 1
ATOM 1325 C C . SER A 1 166 ? -16.718 5.821 24.075 1.00 77.69 166 SER A C 1
ATOM 1327 O O . SER A 1 166 ? -16.996 6.158 25.227 1.00 77.69 166 SER A O 1
ATOM 1329 N N . VAL A 1 167 ? -17.166 6.496 23.010 1.00 83.81 167 VAL A N 1
ATOM 1330 C CA . VAL A 1 167 ? -18.002 7.705 23.110 1.00 83.81 167 VAL A CA 1
ATOM 1331 C C . VAL A 1 167 ? -19.366 7.383 23.725 1.00 83.81 167 VAL A C 1
ATOM 1333 O O . VAL A 1 167 ?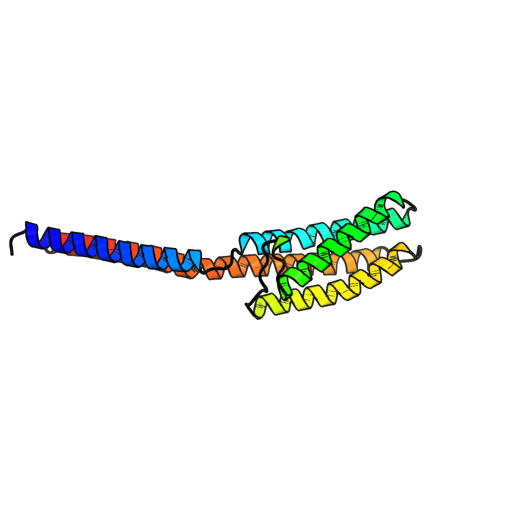 -19.816 8.088 24.629 1.00 83.81 167 VAL A O 1
ATOM 1336 N N . GLY A 1 168 ? -20.008 6.297 23.284 1.00 83.38 168 GLY A N 1
ATOM 1337 C CA . GLY A 1 168 ? -21.292 5.846 23.820 1.00 83.38 168 GLY A CA 1
ATOM 1338 C C . GLY A 1 168 ? -21.213 5.484 25.305 1.00 83.38 168 GLY A C 1
ATOM 1339 O O . GLY A 1 168 ? -22.072 5.899 26.083 1.00 83.38 168 GLY A O 1
ATOM 1340 N N . GLY A 1 169 ? -20.152 4.784 25.717 1.00 81.50 169 GLY A N 1
ATOM 1341 C CA . GLY A 1 169 ? -19.894 4.462 27.121 1.00 81.50 169 GLY A CA 1
ATOM 1342 C C . GLY A 1 169 ? -19.746 5.708 27.997 1.00 81.50 169 GLY A C 1
ATOM 1343 O O . GLY A 1 169 ? -20.383 5.801 29.047 1.00 81.50 169 GLY A O 1
ATOM 1344 N N . LEU A 1 170 ? -18.973 6.703 27.546 1.00 81.62 170 LEU A N 1
ATOM 1345 C CA . LEU A 1 170 ? -18.807 7.977 28.256 1.00 81.62 170 LEU A CA 1
ATOM 1346 C C . LEU A 1 170 ? -20.123 8.754 28.372 1.00 81.62 170 LEU A C 1
ATOM 1348 O O . LEU A 1 170 ? -20.467 9.225 29.457 1.00 81.62 170 LEU A O 1
ATOM 1352 N N . ALA A 1 171 ? -20.884 8.860 27.280 1.00 85.12 171 ALA A N 1
ATOM 1353 C CA . ALA A 1 171 ? -22.178 9.537 27.282 1.00 85.12 171 ALA A CA 1
ATOM 1354 C C . ALA A 1 171 ? -23.166 8.859 28.245 1.00 85.12 171 ALA A C 1
ATOM 1356 O O . ALA A 1 171 ? -23.840 9.536 29.021 1.00 85.12 171 ALA A O 1
ATOM 1357 N N . PHE A 1 172 ? -23.207 7.525 28.252 1.00 84.44 172 PHE A N 1
ATOM 1358 C CA . PHE A 1 172 ? -24.049 6.758 29.166 1.00 84.44 172 PHE A CA 1
ATOM 1359 C C . PHE A 1 172 ? -23.682 7.009 30.636 1.00 84.44 172 PHE A C 1
ATOM 1361 O O . PHE A 1 172 ? -24.567 7.238 31.461 1.00 84.44 172 PHE A O 1
ATOM 1368 N N . VAL A 1 173 ? -22.385 7.050 30.961 1.00 82.88 173 VAL A N 1
ATOM 1369 C CA . VAL A 1 173 ? -21.907 7.388 32.311 1.00 82.88 173 VAL A CA 1
ATOM 1370 C C . VAL A 1 173 ? -22.325 8.805 32.715 1.00 82.88 173 VAL A C 1
ATOM 1372 O O . VAL A 1 173 ? -22.808 8.986 33.830 1.00 82.88 173 VAL A O 1
ATOM 1375 N N . LEU A 1 174 ? -22.199 9.797 31.827 1.00 83.44 174 LEU A N 1
ATOM 1376 C CA . LEU A 1 174 ? -22.615 11.180 32.103 1.00 83.44 174 LEU A CA 1
ATOM 1377 C C . LEU A 1 174 ? -24.125 11.313 32.347 1.00 83.44 174 LEU A C 1
ATOM 1379 O O . LEU A 1 174 ? -24.555 12.065 33.220 1.00 83.44 174 LEU A O 1
ATOM 1383 N N . VAL A 1 175 ? -24.944 10.568 31.603 1.00 86.06 175 VAL A N 1
ATOM 1384 C CA . VAL A 1 175 ? -26.395 10.542 31.833 1.00 86.06 175 VAL A CA 1
ATOM 1385 C C . VAL A 1 175 ? -26.705 9.913 33.189 1.00 86.06 175 VAL A C 1
ATOM 1387 O O . VAL A 1 175 ? -27.496 10.466 33.952 1.00 86.06 175 VAL A O 1
ATOM 1390 N N . LEU A 1 176 ? -26.056 8.795 33.526 1.00 81.69 176 LEU A N 1
ATOM 1391 C CA . LEU A 1 176 ? -26.243 8.142 34.821 1.00 81.69 176 LEU A CA 1
ATOM 1392 C C . LEU A 1 176 ? -25.844 9.048 35.992 1.00 81.69 176 LEU A C 1
ATOM 1394 O O . LEU A 1 176 ? -26.555 9.073 36.996 1.00 81.69 176 LEU A O 1
ATOM 1398 N N . THR A 1 177 ? -24.749 9.809 35.879 1.00 79.31 177 THR A N 1
ATOM 1399 C CA . THR A 1 177 ? -24.320 10.754 36.927 1.00 79.31 177 THR A CA 1
ATOM 1400 C C . THR A 1 177 ? -25.282 11.923 37.071 1.00 79.31 177 THR A C 1
ATOM 1402 O O . THR A 1 177 ? -25.641 12.258 38.199 1.00 79.31 177 THR A O 1
ATOM 1405 N N . ALA A 1 178 ? -25.767 12.490 35.966 1.00 81.69 178 ALA A N 1
ATOM 1406 C CA . ALA A 1 178 ? -26.768 13.551 35.999 1.00 81.69 178 ALA A CA 1
ATOM 1407 C C .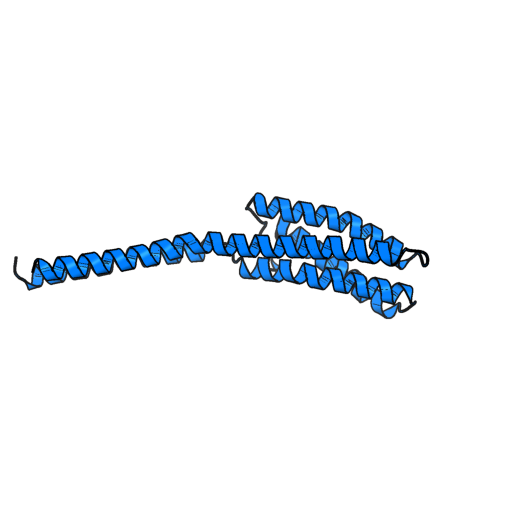 ALA A 1 178 ? -28.079 13.072 36.645 1.00 81.69 178 ALA A C 1
ATOM 1409 O O . ALA A 1 178 ? -28.585 13.711 37.565 1.00 81.69 178 ALA A O 1
ATOM 1410 N N . VAL A 1 179 ? -28.598 11.915 36.221 1.00 81.62 179 VAL A N 1
ATOM 1411 C CA . VAL A 1 179 ? -29.811 11.304 36.790 1.00 81.62 179 VAL A CA 1
ATOM 1412 C C . VAL A 1 179 ? -29.618 11.018 38.279 1.00 81.62 179 VAL A C 1
ATOM 1414 O O . VAL A 1 179 ? -30.440 11.429 39.093 1.00 81.62 179 VAL A O 1
ATOM 1417 N N . GLY A 1 180 ? -28.510 10.379 38.663 1.00 73.31 180 GLY A N 1
ATOM 1418 C CA . GLY A 1 180 ? -28.199 10.108 40.066 1.00 73.31 180 GLY A CA 1
ATOM 1419 C C . GLY A 1 180 ? -28.185 11.374 40.929 1.00 73.31 180 GLY A C 1
ATOM 1420 O O . GLY A 1 180 ? -28.681 11.344 42.052 1.00 73.31 180 GLY A O 1
ATOM 1421 N N . TRP A 1 181 ? -27.690 12.492 40.393 1.00 75.12 181 TRP A N 1
ATOM 1422 C CA . TRP A 1 181 ? -27.668 13.781 41.084 1.00 75.12 181 TRP A CA 1
ATOM 1423 C C . TRP A 1 181 ? -29.061 14.409 41.254 1.00 75.12 181 TRP A C 1
ATOM 1425 O O . TRP A 1 181 ? -29.331 14.986 42.298 1.00 75.12 181 TRP A O 1
ATOM 1435 N N . PHE A 1 182 ? -29.967 14.255 40.282 1.00 77.50 182 PHE A N 1
ATOM 1436 C CA . PHE A 1 182 ? -31.346 14.761 40.386 1.00 77.50 182 PHE A CA 1
ATOM 1437 C C . PHE A 1 182 ? -32.239 13.958 41.350 1.00 77.50 182 PHE A C 1
ATOM 1439 O O . PHE A 1 182 ? -33.220 14.497 41.860 1.00 77.50 182 PHE A O 1
ATOM 1446 N N . PHE A 1 183 ? -31.934 12.677 41.583 1.00 68.75 183 PHE A N 1
ATOM 1447 C CA . PHE A 1 183 ? -32.750 11.771 42.408 1.00 68.75 183 PHE A CA 1
ATOM 1448 C C . PHE A 1 183 ? -32.171 11.483 43.811 1.00 68.75 183 PHE A C 1
ATOM 1450 O O . PHE A 1 183 ? -32.728 10.648 44.537 1.00 68.75 183 PHE A O 1
ATOM 1457 N N . THR A 1 184 ? -31.069 12.136 44.200 1.00 59.53 184 THR A N 1
ATOM 1458 C CA . THR A 1 184 ? -30.451 12.031 45.539 1.00 59.53 184 THR A CA 1
ATOM 1459 C C . THR A 1 184 ? -30.654 13.314 46.325 1.00 59.53 184 THR A C 1
ATOM 1461 O O . THR A 1 184 ? -30.978 13.190 47.528 1.00 59.53 184 THR A O 1
#

Sequence (184 aa):
MTIRQKLAGFLSLVILINLVVGVSVYTYINTQEDYGTYINLAGRQRALSQRMAKEALLLRTSEESVRESFDNTRALFQRTLEGFLHGDPEQGLKPVERQDLRAQVEELSLLWSQYNDYLEGAVRDSHISLKEFNERSMEIFEASNDLTFAFEEASAKAAALPFAMSVGGLAFVLVLTAVGWFFT

pLDDT: mean 89.63, std 9.08, range [59.53, 98.69]

Secondary structure (DSSP, 8-state):
--HHHHHHHHHHHHHHHHHHHHHHHHHHHHHS--HHHHHHHHHHHHHHHHHHHHHHHHHHTT-GGGHHHHHHHHHHHHHHHHHHHH-BGGGTBPP---HHHHHHHHHHHHHHHHHHHHHHHHHH-TT--HHHHHHHHHHHHHHHHHHHHHHHHHHHHHHHHHHHHHHHHHHHHHHHHHHHHHT-

Foldseek 3Di:
DDPVVLVVVLVVVLVVLVVVLVVVLVVLVVPDDPLVLVLVLLVVQLVLLVVLLVLLVCLLVVVCVSVVVNVVSLVSNLVSLCCQQPNDVVSPGDHPPDPVLNVLSVVLNVLSVVLVVVSVVSSVDNPDDPVVSVVSSVVSSVSSVVSSVVSVVVVVVSVPVSVCSVVVSVVVSVVSVVVSVVVD

Radius of gyration: 26.29 Å; chains: 1; bounding box: 58×30×84 Å